Protein AF-0000000075235527 (afdb_homodimer)

Sequence (268 aa):
MSCFQVEIFDRRAHKWRPGPSMLNVRSGAGVTVHDRKIIAVGGHKGPEIHRSAEILIGDEWMELSNMAIPRRNTAAAALNGLLYAVGGDDGSSNLSTIECIQLTEKTESQWKIIDAPMSQGRSYAGIALIPKEFMSCFQVEIFDRRAHKWRPGPSMLNVRSGAGVTVHDRKIIAVGGHKGPEIHRSAEILIGDEWMELSNMAIPRRNTAAAALNGLLYAVGGDDGSSNLSTIECIQLTEKTESQWKIIDAPMSQGRSYAGIALIPKEF

pLDDT: mean 90.72, std 9.09, range [49.59, 98.19]

Foldseek 3Di:
DFAQWDWDADPVVRDIDTAAGEPDGFDQWAWEDDPNKIKTAWGADVLRTFQWIWIDDPRDIDTAAGAPAGFGQWHWDDDPQKIKTAWGDRNPDIFQWMWIWGRDPDRDIYIDIDPPGHPDGDGNDYDDDDDPVD/DFAQWDWDADPVVRDIDTAAGHPDGFDQWAWEDDPNKIKTAWGADVLRTFQWMWIDDPRDIDTAAGAPAGFGQWHWDDDPQKIKTAWGDRNPDIFQWMWIWGRDPDRDIYIDIDPPGHPDGDGNDYDDDDDPVD

Radius of gyration: 17.22 Å; Cα contacts (8 Å, |Δi|>4): 756; chains: 2; bounding box: 40×46×41 Å

Structure (mmCIF, N/CA/C/O backbone):
data_AF-0000000075235527-model_v1
#
loop_
_entity.id
_entity.type
_entity.pdbx_description
1 polymer 'Kelch repeat-containing protein'
#
loop_
_atom_site.group_PDB
_atom_site.id
_atom_site.type_symbol
_atom_site.label_atom_id
_atom_site.label_alt_id
_atom_site.label_comp_id
_atom_site.label_asym_id
_atom_site.label_entity_id
_atom_site.label_seq_id
_atom_site.pdbx_PDB_ins_code
_atom_site.Cartn_x
_atom_site.Cartn_y
_atom_site.Cartn_z
_atom_site.occupancy
_atom_site.B_iso_or_equiv
_atom_site.auth_seq_id
_atom_site.auth_comp_id
_atom_site.auth_asym_id
_atom_site.auth_atom_id
_atom_site.pdbx_PDB_model_num
ATOM 1 N N . MET A 1 1 ? -5.703 -7.621 13.727 1 53.91 1 MET A N 1
ATOM 2 C CA . MET A 1 1 ? -6.734 -8.648 13.57 1 53.91 1 MET A CA 1
ATOM 3 C C . MET A 1 1 ? -7.035 -8.898 12.102 1 53.91 1 MET A C 1
ATOM 5 O O . MET A 1 1 ? -7.199 -7.957 11.32 1 53.91 1 MET A O 1
ATOM 9 N N . SER A 1 2 ? -6.66 -10.203 11.68 1 62.03 2 SER A N 1
ATOM 10 C CA . SER A 1 2 ? -6.945 -10.656 10.32 1 62.03 2 SER A CA 1
ATOM 11 C C . SER A 1 2 ? -8.445 -10.641 10.039 1 62.03 2 SER A C 1
ATOM 13 O O . SER A 1 2 ? -9.258 -10.875 10.938 1 62.03 2 SER A O 1
ATOM 15 N N . CYS A 1 3 ? -8.883 -9.945 9.078 1 74.62 3 CYS A N 1
ATOM 16 C CA . CYS A 1 3 ? -10.289 -9.961 8.695 1 74.62 3 CYS A CA 1
ATOM 17 C C . CYS A 1 3 ? -10.438 -10.07 7.18 1 74.62 3 CYS A C 1
ATOM 19 O O . CYS A 1 3 ? -9.461 -9.922 6.441 1 74.62 3 CYS A O 1
ATOM 21 N N . PHE A 1 4 ? -11.516 -10.523 6.73 1 85.38 4 PHE A N 1
ATOM 22 C CA . PHE A 1 4 ? -11.836 -10.625 5.309 1 85.38 4 PHE A CA 1
ATOM 23 C C . PHE A 1 4 ? -12.727 -9.477 4.871 1 85.38 4 PHE A C 1
ATOM 25 O O . PHE A 1 4 ? -13.352 -9.539 3.807 1 85.38 4 PHE A O 1
ATOM 32 N N . GLN A 1 5 ? -12.727 -8.516 5.695 1 86.38 5 GLN A N 1
ATOM 33 C CA . GLN A 1 5 ? -13.656 -7.422 5.438 1 86.38 5 GLN A CA 1
ATOM 34 C C . GLN A 1 5 ? -13.016 -6.348 4.559 1 86.38 5 GLN A C 1
ATOM 36 O O . GLN A 1 5 ? -11.82 -6.066 4.684 1 86.38 5 GLN A O 1
ATOM 41 N N . VAL A 1 6 ? -13.883 -5.887 3.641 1 90.62 6 VAL A N 1
ATOM 42 C CA . VAL A 1 6 ? -13.57 -4.734 2.805 1 90.62 6 VAL A CA 1
ATOM 43 C C . VAL A 1 6 ? -14.508 -3.578 3.137 1 90.62 6 VAL A C 1
ATOM 45 O O . VAL A 1 6 ? -15.711 -3.781 3.32 1 90.62 6 VAL A O 1
ATOM 48 N N . GLU A 1 7 ? -13.953 -2.383 3.309 1 92.31 7 GLU A N 1
ATOM 49 C CA . GLU A 1 7 ? -14.766 -1.175 3.451 1 92.31 7 GLU A CA 1
ATOM 50 C C . GLU A 1 7 ? -14.445 -0.163 2.355 1 92.31 7 GLU A C 1
ATOM 52 O O . GLU A 1 7 ? -13.305 -0.076 1.896 1 92.31 7 GLU A O 1
ATOM 57 N N . ILE A 1 8 ? -15.469 0.501 1.958 1 90 8 ILE A N 1
ATOM 58 C CA . ILE A 1 8 ? -15.352 1.513 0.912 1 90 8 ILE A CA 1
ATOM 59 C C . ILE A 1 8 ? -15.68 2.889 1.487 1 90 8 ILE A C 1
ATOM 61 O O . ILE A 1 8 ? -16.734 3.078 2.096 1 90 8 ILE A O 1
ATOM 65 N N . PHE A 1 9 ? -14.789 3.838 1.293 1 92.19 9 PHE A N 1
ATOM 66 C CA . PHE A 1 9 ? -14.984 5.207 1.757 1 92.19 9 PHE A CA 1
ATOM 67 C C . PHE A 1 9 ? -15.555 6.078 0.646 1 92.19 9 PHE A C 1
ATOM 69 O O . PHE A 1 9 ? -14.969 6.184 -0.433 1 92.19 9 PHE A O 1
ATOM 76 N N . ASP A 1 10 ? -16.719 6.633 0.89 1 89 10 ASP A N 1
ATOM 77 C CA . ASP A 1 10 ? -17.312 7.625 -0.006 1 89 10 ASP A CA 1
ATOM 78 C C . ASP A 1 10 ? -16.828 9.031 0.342 1 89 10 ASP A C 1
ATOM 80 O O . ASP A 1 10 ? -17.281 9.625 1.327 1 89 10 ASP A O 1
ATOM 84 N N . ARG A 1 11 ? -15.93 9.516 -0.454 1 84.62 11 ARG A N 1
ATOM 85 C CA . ARG A 1 11 ? -15.297 10.797 -0.177 1 84.62 11 ARG A CA 1
ATOM 86 C C . ARG A 1 11 ? -16.328 11.922 -0.145 1 84.62 11 ARG A C 1
ATOM 88 O O . ARG A 1 11 ? -16.188 12.867 0.635 1 84.62 11 ARG A O 1
ATOM 95 N N . ARG A 1 12 ? -17.344 11.82 -1.008 1 85 12 ARG A N 1
ATOM 96 C CA . ARG A 1 12 ? -18.359 12.867 -1.093 1 85 12 ARG A CA 1
ATOM 97 C C . ARG A 1 12 ? -19.297 12.828 0.11 1 85 12 ARG A C 1
ATOM 99 O O . ARG A 1 12 ? -19.594 13.859 0.711 1 85 12 ARG A O 1
ATOM 106 N N . ALA A 1 13 ? -19.641 11.602 0.501 1 88.62 13 ALA A N 1
ATOM 107 C CA . ALA A 1 13 ? -20.594 11.438 1.595 1 88.62 13 ALA A CA 1
ATOM 108 C C . ALA A 1 13 ? -19.891 11.375 2.941 1 88.62 13 ALA A C 1
ATOM 110 O O . ALA A 1 13 ? -20.531 11.453 3.994 1 88.62 13 ALA A O 1
ATOM 111 N N . HIS A 1 14 ? -18.641 11.25 2.949 1 88.44 14 HIS A N 1
ATOM 112 C CA . HIS A 1 14 ? -17.844 11.078 4.156 1 88.44 14 HIS A CA 1
ATOM 113 C C . HIS A 1 14 ? -18.359 9.93 5.008 1 88.44 14 HIS A C 1
ATOM 115 O O . HIS A 1 14 ? -18.609 10.102 6.207 1 88.44 14 HIS A O 1
ATOM 121 N N . LYS A 1 15 ? -18.516 8.836 4.375 1 92.44 15 LYS A N 1
ATOM 122 C CA . LYS A 1 15 ? -19 7.637 5.047 1 92.44 15 LYS A CA 1
ATOM 123 C C . LYS A 1 15 ? -18.328 6.383 4.508 1 92.44 15 LYS A C 1
ATOM 125 O O . LYS A 1 15 ? -17.906 6.344 3.348 1 92.44 15 LYS A O 1
ATOM 130 N N . TRP A 1 16 ? -18.297 5.441 5.445 1 93.44 16 TRP A N 1
ATOM 131 C CA . TRP A 1 16 ? -17.812 4.121 5.059 1 93.44 16 TRP A CA 1
ATOM 132 C C . TRP A 1 16 ? -18.984 3.16 4.836 1 93.44 16 TRP A C 1
ATOM 134 O O . TRP A 1 16 ? -19.969 3.203 5.559 1 93.44 16 TRP A O 1
ATOM 144 N N . ARG A 1 17 ? -18.844 2.371 3.859 1 91.62 17 ARG A N 1
ATOM 145 C CA . ARG A 1 17 ? -19.781 1.278 3.654 1 91.62 17 ARG A CA 1
ATOM 146 C C . ARG A 1 17 ? -19.062 -0.046 3.457 1 91.62 17 ARG A C 1
ATOM 148 O O . ARG A 1 17 ? -17.922 -0.071 2.986 1 91.62 17 ARG A O 1
ATOM 155 N N . PRO A 1 18 ? -19.797 -1.182 3.773 1 90.81 18 PRO A N 1
ATOM 156 C CA . PRO A 1 18 ? -19.156 -2.484 3.547 1 90.81 18 PRO A CA 1
ATOM 157 C C . PRO A 1 18 ? -19 -2.809 2.062 1 90.81 18 PRO A C 1
ATOM 159 O O . PRO A 1 18 ? -19.859 -2.471 1.254 1 90.81 18 PRO A O 1
ATOM 162 N N . GLY A 1 19 ? -17.906 -3.33 1.717 1 89.94 19 GLY A N 1
ATOM 163 C CA . GLY A 1 19 ? -17.688 -3.914 0.402 1 89.94 19 GLY A CA 1
ATOM 164 C C . GLY A 1 19 ? -17.812 -5.426 0.396 1 89.94 19 GLY A C 1
ATOM 165 O O . GLY A 1 19 ? -18.125 -6.035 1.42 1 89.94 19 GLY A O 1
ATOM 166 N N . PRO A 1 20 ? -17.609 -6 -0.763 1 91.38 20 PRO A N 1
ATOM 167 C CA . PRO A 1 20 ? -17.672 -7.465 -0.825 1 91.38 20 PRO A CA 1
ATOM 168 C C . PRO A 1 20 ? -16.594 -8.141 0.018 1 91.38 20 PRO A C 1
ATOM 170 O O . PRO A 1 20 ? -15.438 -7.711 -0 1 91.38 20 PRO A O 1
ATOM 173 N N . SER A 1 21 ? -16.969 -9.219 0.753 1 92.81 21 SER A N 1
ATOM 174 C CA . SER A 1 21 ? -16.016 -9.938 1.596 1 92.81 21 SER A CA 1
ATOM 175 C C . SER A 1 21 ? -15.008 -10.703 0.754 1 92.81 21 SER A C 1
ATOM 177 O O . SER A 1 21 ? -15.367 -11.305 -0.262 1 92.81 21 SER A O 1
ATOM 179 N N . MET A 1 22 ? -13.812 -10.648 1.193 1 93.44 22 MET A N 1
ATOM 180 C CA . MET A 1 22 ? -12.758 -11.406 0.527 1 93.44 22 MET A CA 1
ATOM 181 C C . MET A 1 22 ? -12.93 -12.906 0.751 1 93.44 22 MET A C 1
ATOM 183 O O . MET A 1 22 ? -13.609 -13.32 1.691 1 93.44 22 MET A O 1
ATOM 187 N N . LEU A 1 23 ? -12.336 -13.703 -0.111 1 94.38 23 LEU A N 1
ATOM 188 C CA . LEU A 1 23 ? -12.375 -15.156 -0.004 1 94.38 23 LEU A CA 1
ATOM 189 C C . LEU A 1 23 ? -11.57 -15.641 1.198 1 94.38 23 LEU A C 1
ATOM 191 O O . LEU A 1 23 ? -11.969 -16.594 1.877 1 94.38 23 LEU A O 1
ATOM 195 N N . ASN A 1 24 ? -10.453 -15.031 1.44 1 93.31 24 ASN A N 1
ATOM 196 C CA . ASN A 1 24 ? -9.547 -15.43 2.512 1 93.31 24 ASN A CA 1
ATOM 197 C C . ASN A 1 24 ? -9.344 -14.312 3.527 1 93.31 24 ASN A C 1
ATOM 199 O O . ASN A 1 24 ? -9.297 -13.141 3.162 1 93.31 24 ASN A O 1
ATOM 203 N N . VAL A 1 25 ? -9.242 -14.672 4.809 1 90.88 25 VAL A N 1
ATOM 204 C CA . VAL A 1 25 ? -8.844 -13.75 5.859 1 90.88 25 VAL A CA 1
ATOM 205 C C . VAL A 1 25 ? -7.398 -13.297 5.629 1 90.88 25 VAL A C 1
ATOM 207 O O . VAL A 1 25 ? -6.516 -14.117 5.391 1 90.88 25 VAL A O 1
ATOM 210 N N . ARG A 1 26 ? -7.234 -11.977 5.672 1 92.31 26 ARG A N 1
ATOM 211 C CA . ARG A 1 26 ? -5.898 -11.477 5.363 1 92.31 26 ARG A CA 1
ATOM 212 C C . ARG A 1 26 ? -5.527 -10.305 6.273 1 92.31 26 ARG A C 1
ATOM 214 O O . ARG A 1 26 ? -6.289 -9.352 6.406 1 92.31 26 ARG A O 1
ATOM 221 N N . SER A 1 27 ? -4.359 -10.461 6.898 1 92.06 27 SER A N 1
ATOM 222 C CA . SER A 1 27 ? -3.619 -9.336 7.461 1 92.06 27 SER A CA 1
ATOM 223 C C . SER A 1 27 ? -2.273 -9.156 6.766 1 92.06 27 SER A C 1
ATOM 225 O O . SER A 1 27 ? -1.604 -10.141 6.434 1 92.06 27 SER A O 1
ATOM 227 N N . GLY A 1 28 ? -1.927 -7.879 6.523 1 94.38 28 GLY A N 1
ATOM 228 C CA . GLY A 1 28 ? -0.645 -7.633 5.883 1 94.38 28 GLY A CA 1
ATOM 229 C C . GLY A 1 28 ? -0.632 -8.008 4.414 1 94.38 28 GLY A C 1
ATOM 230 O O . GLY A 1 28 ? 0.397 -8.438 3.887 1 94.38 28 GLY A O 1
ATOM 231 N N . ALA A 1 29 ? -1.807 -7.996 3.729 1 95.62 29 ALA A N 1
ATOM 232 C CA . ALA A 1 29 ? -1.888 -8.258 2.293 1 95.62 29 ALA A CA 1
ATOM 233 C C . ALA A 1 29 ? -1.407 -7.051 1.489 1 95.62 29 ALA A C 1
ATOM 235 O O . ALA A 1 29 ? -1.578 -5.906 1.913 1 95.62 29 ALA A O 1
ATOM 236 N N . GLY A 1 30 ? -0.739 -7.301 0.367 1 95.88 30 GLY A N 1
ATOM 237 C CA . GLY A 1 30 ? -0.58 -6.262 -0.636 1 95.88 30 GLY A CA 1
ATOM 238 C C . GLY A 1 30 ? -1.834 -6.027 -1.457 1 95.88 30 GLY A C 1
ATOM 239 O O . GLY A 1 30 ? -2.51 -6.98 -1.854 1 95.88 30 GLY A O 1
ATOM 240 N N . VAL A 1 31 ? -2.162 -4.77 -1.646 1 94.44 31 VAL A N 1
ATOM 241 C CA . VAL A 1 31 ? -3.355 -4.453 -2.424 1 94.44 31 VAL A CA 1
ATOM 242 C C . VAL A 1 31 ? -3.004 -3.467 -3.535 1 94.44 31 VAL A C 1
ATOM 244 O O . VAL A 1 31 ? -2.213 -2.545 -3.328 1 94.44 31 VAL A O 1
ATOM 247 N N . THR A 1 32 ? -3.637 -3.678 -4.711 1 93.31 32 THR A N 1
ATOM 248 C CA . THR A 1 32 ? -3.439 -2.775 -5.84 1 93.31 32 THR A CA 1
ATOM 249 C C . THR A 1 32 ? -4.652 -2.793 -6.766 1 93.31 32 THR A C 1
ATOM 251 O O . THR A 1 32 ? -5.613 -3.529 -6.523 1 93.31 32 THR A O 1
ATOM 254 N N . VAL A 1 33 ? -4.66 -1.896 -7.727 1 90.81 33 VAL A N 1
ATOM 255 C CA . VAL A 1 33 ? -5.746 -1.806 -8.703 1 90.81 33 VAL A CA 1
ATOM 256 C C . VAL A 1 33 ? -5.191 -2.006 -10.109 1 90.81 33 VAL A C 1
ATOM 258 O O . VAL A 1 33 ? -4.133 -1.471 -10.453 1 90.81 33 VAL A O 1
ATOM 261 N N . HIS A 1 34 ? -5.848 -2.828 -10.82 1 90.44 34 HIS A N 1
ATOM 262 C CA . HIS A 1 34 ? -5.555 -2.998 -12.234 1 90.44 34 HIS A CA 1
ATOM 263 C C . HIS A 1 34 ? -6.836 -3 -13.07 1 90.44 34 HIS A C 1
ATOM 265 O O . HIS A 1 34 ? -7.746 -3.787 -12.805 1 90.44 34 HIS A O 1
ATOM 271 N N . ASP A 1 35 ? -6.906 -2.086 -14.125 1 88.38 35 ASP A N 1
ATOM 272 C CA . ASP A 1 35 ? -8.078 -2 -15 1 88.38 35 ASP A CA 1
ATOM 273 C C . ASP A 1 35 ? -9.367 -1.979 -14.18 1 88.38 35 ASP A C 1
ATOM 275 O O . ASP A 1 35 ? -10.281 -2.762 -14.445 1 88.38 35 ASP A O 1
ATOM 279 N N . ARG A 1 36 ? -9.445 -1.232 -13.188 1 85.69 36 ARG A N 1
ATOM 280 C CA . ARG A 1 36 ? -10.609 -0.943 -12.359 1 85.69 36 ARG A CA 1
ATOM 281 C C . ARG A 1 36 ? -10.977 -2.143 -11.492 1 85.69 36 ARG A C 1
ATOM 283 O O . ARG A 1 36 ? -12.102 -2.24 -11 1 85.69 36 ARG A O 1
ATOM 290 N N . LYS A 1 37 ? -10.047 -3.051 -11.383 1 90.12 37 LYS A N 1
ATOM 291 C CA . LYS A 1 37 ? -10.266 -4.199 -10.508 1 90.12 37 LYS A CA 1
ATOM 292 C C . LYS A 1 37 ? -9.312 -4.168 -9.312 1 90.12 37 LYS A C 1
ATOM 294 O O . LYS A 1 37 ? -8.141 -3.82 -9.461 1 90.12 37 LYS A O 1
ATOM 299 N N . ILE A 1 38 ? -9.852 -4.523 -8.156 1 92.19 38 ILE A N 1
ATOM 300 C CA . ILE A 1 38 ? -9.047 -4.551 -6.941 1 92.19 38 ILE A CA 1
ATOM 301 C C . ILE A 1 38 ? -8.414 -5.934 -6.77 1 92.19 38 ILE A C 1
ATOM 303 O O . ILE A 1 38 ? -9.078 -6.953 -6.98 1 92.19 38 ILE A O 1
ATOM 307 N N . ILE A 1 39 ? -7.184 -5.965 -6.406 1 95.19 39 ILE A N 1
ATOM 308 C CA . ILE A 1 39 ? -6.457 -7.219 -6.238 1 95.19 39 ILE A CA 1
ATOM 309 C C . ILE A 1 39 ? -5.785 -7.242 -4.867 1 95.19 39 ILE A C 1
ATOM 311 O O . ILE A 1 39 ? -5.199 -6.246 -4.438 1 95.19 39 ILE A O 1
ATOM 315 N N . ALA A 1 40 ? -5.898 -8.289 -4.145 1 96.25 40 ALA A N 1
ATOM 316 C CA . ALA A 1 40 ? -5.227 -8.523 -2.867 1 96.25 40 ALA A CA 1
ATOM 317 C C . ALA A 1 40 ? -4.281 -9.719 -2.957 1 96.25 40 ALA A C 1
ATOM 319 O O . ALA A 1 40 ? -4.637 -10.766 -3.506 1 96.25 40 ALA A O 1
ATOM 320 N N . VAL A 1 41 ? -3.09 -9.562 -2.443 1 97.31 41 VAL A N 1
ATOM 321 C CA . VAL A 1 41 ? -2.064 -10.586 -2.58 1 97.31 41 VAL A CA 1
ATOM 322 C C . VAL A 1 41 ? -1.471 -10.914 -1.211 1 97.31 41 VAL A C 1
ATOM 324 O O . VAL A 1 41 ? -1.11 -10.008 -0.455 1 97.31 41 VAL A O 1
ATOM 327 N N . GLY A 1 42 ? -1.362 -12.258 -0.955 1 97.69 42 GLY A N 1
ATOM 328 C CA . GLY A 1 42 ? -0.684 -12.711 0.25 1 97.69 42 GLY A CA 1
ATOM 329 C C . GLY A 1 42 ? -1.419 -12.336 1.523 1 97.69 42 GLY A C 1
ATOM 330 O O . GLY A 1 42 ? -2.65 -12.367 1.566 1 97.69 42 GLY A O 1
ATOM 331 N N . GLY A 1 43 ? -0.643 -12.094 2.561 1 96.88 43 GLY A N 1
ATOM 332 C CA . GLY A 1 43 ? -1.169 -11.867 3.896 1 96.88 43 GLY A CA 1
ATOM 333 C C . GLY A 1 43 ? -1.124 -13.109 4.773 1 96.88 43 GLY A C 1
ATOM 334 O O . GLY A 1 43 ? -0.438 -14.078 4.449 1 96.88 43 GLY A O 1
ATOM 335 N N . HIS A 1 44 ? -1.739 -12.906 5.906 1 96.12 44 HIS A N 1
ATOM 336 C CA . HIS A 1 44 ? -1.698 -14.039 6.82 1 96.12 44 HIS A CA 1
ATOM 337 C C . HIS A 1 44 ? -2.98 -14.133 7.645 1 96.12 44 HIS A C 1
ATOM 339 O O . HIS A 1 44 ? -3.709 -13.148 7.777 1 96.12 44 HIS A O 1
ATOM 345 N N . LYS A 1 45 ? -3.307 -15.266 7.996 1 94.56 45 LYS A N 1
ATOM 346 C CA . LYS A 1 45 ? -4.301 -15.594 9.016 1 94.56 45 LYS A CA 1
ATOM 347 C C . LYS A 1 45 ? -3.65 -16.25 10.234 1 94.56 45 LYS A C 1
ATOM 349 O O . LYS A 1 45 ? -3.275 -17.422 10.188 1 94.56 45 LYS A O 1
ATOM 354 N N . GLY A 1 46 ? -3.631 -15.477 11.352 1 91.06 46 GLY A N 1
ATOM 355 C CA . GLY A 1 46 ? -2.787 -15.969 12.422 1 91.06 46 GLY A CA 1
ATOM 356 C C . GLY A 1 46 ? -1.362 -16.25 11.984 1 91.06 46 GLY A C 1
ATOM 357 O O . GLY A 1 46 ? -0.717 -15.398 11.375 1 91.06 46 GLY A O 1
ATOM 358 N N . PRO A 1 47 ? -0.85 -17.391 12.328 1 91.75 47 PRO A N 1
ATOM 359 C CA . PRO A 1 47 ? 0.526 -17.734 11.945 1 91.75 47 PRO A CA 1
ATOM 360 C C . PRO A 1 47 ? 0.651 -18.156 10.484 1 91.75 47 PRO A C 1
ATOM 362 O O . PRO A 1 47 ? 1.762 -18.234 9.953 1 91.75 47 PRO A O 1
ATOM 365 N N . GLU A 1 48 ? -0.471 -18.516 9.914 1 95 48 GLU A N 1
ATOM 366 C CA . GLU A 1 48 ? -0.424 -19.016 8.547 1 95 48 GLU A CA 1
ATOM 367 C C . GLU A 1 48 ? -0.249 -17.891 7.539 1 95 48 GLU A C 1
ATOM 369 O O . GLU A 1 48 ? -1.066 -16.969 7.484 1 95 48 GLU A O 1
ATOM 374 N N . ILE A 1 49 ? 0.798 -17.953 6.766 1 97.31 49 ILE A N 1
ATOM 375 C CA . ILE A 1 49 ? 1.075 -16.969 5.727 1 97.31 49 ILE A CA 1
ATOM 376 C C . ILE A 1 49 ? 0.557 -17.484 4.383 1 97.31 49 ILE A C 1
ATOM 378 O O . ILE A 1 49 ? 0.82 -18.625 3.998 1 97.31 49 ILE A O 1
ATOM 382 N N . HIS A 1 50 ? -0.139 -16.625 3.674 1 97.06 50 HIS A N 1
ATOM 383 C CA . HIS A 1 50 ? -0.858 -17.016 2.467 1 97.06 50 HIS A CA 1
ATOM 384 C C . HIS A 1 50 ? 0.046 -16.953 1.24 1 97.06 50 HIS A C 1
ATOM 386 O O . HIS A 1 50 ? 0.901 -16.078 1.141 1 97.06 50 HIS A O 1
ATOM 392 N N . ARG A 1 51 ? -0.211 -17.859 0.307 1 97.75 51 ARG A N 1
ATOM 393 C CA . ARG A 1 51 ? 0.284 -17.75 -1.061 1 97.75 51 ARG A CA 1
ATOM 394 C C . ARG A 1 51 ? -0.793 -17.188 -1.99 1 97.75 51 ARG A C 1
ATOM 396 O O . ARG A 1 51 ? -0.524 -16.906 -3.158 1 97.75 51 ARG A O 1
ATOM 403 N N . SER A 1 52 ? -1.894 -17.047 -1.451 1 96.44 52 SER A N 1
ATOM 404 C CA . SER A 1 52 ? -3.062 -16.797 -2.287 1 96.44 52 SER A CA 1
ATOM 405 C C . SER A 1 52 ? -3.09 -15.352 -2.777 1 96.44 52 SER A C 1
ATOM 407 O O . SER A 1 52 ? -2.506 -14.469 -2.148 1 96.44 52 SER A O 1
ATOM 409 N N . ALA A 1 53 ? -3.729 -15.156 -3.883 1 96.56 53 ALA A N 1
ATOM 410 C CA . ALA A 1 53 ? -4.129 -13.875 -4.445 1 96.56 53 ALA A CA 1
ATOM 411 C C . ALA A 1 53 ? -5.574 -13.914 -4.938 1 96.56 53 ALA A C 1
ATOM 413 O O . ALA A 1 53 ? -6.066 -14.977 -5.34 1 96.56 53 ALA A O 1
ATOM 414 N N . GLU A 1 54 ? -6.207 -12.82 -4.867 1 95.5 54 GLU A N 1
ATOM 415 C CA . GLU A 1 54 ? -7.586 -12.766 -5.34 1 95.5 54 GLU A CA 1
ATOM 416 C C . GLU A 1 54 ? -7.906 -11.414 -5.969 1 95.5 54 GLU A C 1
ATOM 418 O O . GLU A 1 54 ? -7.273 -10.406 -5.641 1 95.5 54 GLU A O 1
ATOM 423 N N . ILE A 1 55 ? -8.844 -11.477 -6.875 1 94.31 55 ILE A N 1
ATOM 424 C CA . ILE A 1 55 ? -9.211 -10.312 -7.672 1 94.31 55 ILE A CA 1
ATOM 425 C C . ILE A 1 55 ? -10.719 -10.094 -7.602 1 94.31 55 ILE A C 1
ATOM 427 O O . ILE A 1 55 ? -11.492 -11.047 -7.648 1 94.31 55 ILE A O 1
ATOM 431 N N . LEU A 1 56 ? -11.07 -8.805 -7.449 1 92.19 56 LEU A N 1
ATOM 432 C CA . LEU A 1 56 ? -12.484 -8.453 -7.398 1 92.19 56 LEU A CA 1
ATOM 433 C C . LEU A 1 56 ? -13.016 -8.148 -8.797 1 92.19 56 LEU A C 1
ATOM 435 O O . LEU A 1 56 ? -12.641 -7.148 -9.406 1 92.19 56 LEU A O 1
ATOM 439 N N . ILE A 1 57 ? -13.773 -8.938 -9.289 1 87.94 57 ILE A N 1
ATOM 440 C CA . ILE A 1 57 ? -14.469 -8.766 -10.562 1 87.94 57 ILE A CA 1
ATOM 441 C C . ILE A 1 57 ? -15.953 -8.523 -10.312 1 87.94 57 ILE A C 1
ATOM 443 O O . ILE A 1 57 ? -16.688 -9.445 -9.93 1 87.94 57 ILE A O 1
ATOM 447 N N . GLY A 1 58 ? -16.391 -7.27 -10.609 1 84.06 58 GLY A N 1
ATOM 448 C CA . GLY A 1 58 ? -17.734 -6.918 -10.172 1 84.06 58 GLY A CA 1
ATOM 449 C C . GLY A 1 58 ? -17.906 -6.934 -8.664 1 84.06 58 GLY A C 1
ATOM 450 O O . GLY A 1 58 ? -17.172 -6.246 -7.949 1 84.06 58 GLY A O 1
ATOM 451 N N . ASP A 1 59 ? -18.75 -7.758 -8.125 1 87.12 59 ASP A N 1
ATOM 452 C CA . ASP A 1 59 ? -19 -7.785 -6.684 1 87.12 59 ASP A CA 1
ATOM 453 C C . ASP A 1 59 ? -18.516 -9.102 -6.074 1 87.12 59 ASP A C 1
ATOM 455 O O . ASP A 1 59 ? -18.984 -9.5 -5.004 1 87.12 59 ASP A O 1
ATOM 459 N N . GLU A 1 60 ? -17.656 -9.703 -6.805 1 91.62 60 GLU A N 1
ATOM 460 C CA . GLU A 1 60 ? -17.203 -10.992 -6.301 1 91.62 60 GLU A CA 1
ATOM 461 C C . GLU A 1 60 ? -15.68 -11.117 -6.391 1 91.62 60 GLU A C 1
ATOM 463 O O . GLU A 1 60 ? -15.078 -10.711 -7.391 1 91.62 60 GLU A O 1
ATOM 468 N N . TRP A 1 61 ? -15.219 -11.703 -5.348 1 94.25 61 TRP A N 1
ATOM 469 C CA . TRP A 1 61 ? -13.797 -12.031 -5.352 1 94.25 61 TRP A CA 1
ATOM 470 C C . TRP A 1 61 ? -13.539 -13.375 -6.027 1 94.25 61 TRP A C 1
ATOM 472 O O . TRP A 1 61 ? -14.289 -14.328 -5.812 1 94.25 61 TRP A O 1
ATOM 482 N N . MET A 1 62 ? -12.492 -13.375 -6.832 1 93.81 62 MET A N 1
ATOM 483 C CA . MET A 1 62 ? -12.055 -14.609 -7.48 1 93.81 62 MET A CA 1
ATOM 484 C C . MET A 1 62 ? -10.594 -14.906 -7.148 1 93.81 62 MET A C 1
ATOM 486 O O . MET A 1 62 ? -9.773 -13.992 -7.074 1 93.81 62 MET A O 1
ATOM 490 N N . GLU A 1 63 ? -10.312 -16.219 -7.137 1 94 63 GLU A N 1
ATOM 491 C CA . GLU A 1 63 ? -8.945 -16.625 -6.82 1 94 63 GLU A CA 1
ATOM 492 C C . GLU A 1 63 ? -8.031 -16.5 -8.039 1 94 63 GLU A C 1
ATOM 494 O O . GLU A 1 63 ? -8.445 -16.828 -9.156 1 94 63 GLU A O 1
ATOM 499 N N . LEU A 1 64 ? -6.883 -16.031 -7.805 1 94.38 64 LEU A N 1
ATOM 500 C CA . LEU A 1 64 ? -5.785 -16.156 -8.758 1 94.38 64 LEU A CA 1
ATOM 501 C C . LEU A 1 64 ? -4.871 -17.312 -8.375 1 94.38 64 LEU A C 1
ATOM 503 O O . LEU A 1 64 ? -5.004 -17.891 -7.293 1 94.38 64 LEU A O 1
ATOM 507 N N . SER A 1 65 ? -4.023 -17.672 -9.367 1 95.12 65 SER A N 1
ATOM 508 C CA . SER A 1 65 ? -3.041 -18.703 -9.047 1 95.12 65 SER A CA 1
ATOM 509 C C . SER A 1 65 ? -2.236 -18.328 -7.801 1 95.12 65 SER A C 1
ATOM 511 O O . SER A 1 65 ? -2.021 -17.156 -7.523 1 95.12 65 SER A O 1
ATOM 513 N N . ASN A 1 66 ? -1.771 -19.312 -7.102 1 96.5 66 ASN A N 1
ATOM 514 C CA . ASN A 1 66 ? -0.961 -19.078 -5.914 1 96.5 66 ASN A CA 1
ATOM 515 C C . ASN A 1 66 ? 0.436 -18.578 -6.277 1 96.5 66 ASN A C 1
ATOM 517 O O . ASN A 1 66 ? 1.034 -19.047 -7.246 1 96.5 66 ASN A O 1
ATOM 521 N N . MET A 1 67 ? 0.875 -17.656 -5.473 1 97.75 67 MET A N 1
ATOM 522 C CA . MET A 1 67 ? 2.27 -17.234 -5.59 1 97.75 67 MET A CA 1
ATOM 523 C C . MET A 1 67 ? 3.211 -18.406 -5.328 1 97.75 67 MET A C 1
ATOM 525 O O . MET A 1 67 ? 2.818 -19.391 -4.707 1 97.75 67 MET A O 1
ATOM 529 N N . ALA A 1 68 ? 4.461 -18.297 -5.812 1 97.31 68 ALA A N 1
ATOM 530 C CA . ALA A 1 68 ? 5.484 -19.312 -5.578 1 97.31 68 ALA A CA 1
ATOM 531 C C . ALA A 1 68 ? 5.891 -19.359 -4.109 1 97.31 68 ALA A C 1
ATOM 533 O O . ALA A 1 68 ? 6.188 -20.422 -3.568 1 97.31 68 ALA A O 1
ATOM 534 N N . ILE A 1 69 ? 5.965 -18.219 -3.43 1 97.31 69 ILE A N 1
ATOM 535 C CA . ILE A 1 69 ? 6.406 -18.078 -2.047 1 97.31 69 ILE A CA 1
ATOM 536 C C . ILE A 1 69 ? 5.305 -17.406 -1.224 1 97.31 69 ILE A C 1
ATOM 538 O O . ILE A 1 69 ? 4.688 -16.438 -1.67 1 97.31 69 ILE A O 1
ATOM 542 N N . PRO A 1 70 ? 4.988 -18 -0.068 1 98.19 70 PRO A N 1
ATOM 543 C CA . PRO A 1 70 ? 4.059 -17.281 0.8 1 98.19 70 PRO A CA 1
ATOM 544 C C . PRO A 1 70 ? 4.613 -15.93 1.259 1 98.19 70 PRO A C 1
ATOM 546 O O . PRO A 1 70 ? 5.812 -15.812 1.523 1 98.19 70 PRO A O 1
ATOM 549 N N . ARG A 1 71 ? 3.758 -14.914 1.312 1 97.88 71 ARG A N 1
ATOM 550 C CA . ARG A 1 71 ? 4.191 -13.57 1.662 1 97.88 71 ARG A CA 1
ATOM 551 C C . ARG A 1 71 ? 3.152 -12.867 2.531 1 97.88 71 ARG A C 1
ATOM 553 O O . ARG A 1 71 ? 1.963 -12.867 2.207 1 97.88 71 ARG A O 1
ATOM 560 N N . ARG A 1 72 ? 3.611 -12.305 3.574 1 97.19 72 ARG A N 1
ATOM 561 C CA . ARG A 1 72 ? 2.855 -11.258 4.246 1 97.19 72 ARG A CA 1
ATOM 562 C C . ARG A 1 72 ? 3.627 -9.938 4.25 1 97.19 72 ARG A C 1
ATOM 564 O O . ARG A 1 72 ? 4.84 -9.922 4.031 1 97.19 72 ARG A O 1
ATOM 571 N N . ASN A 1 73 ? 2.859 -8.742 4.469 1 95.38 73 ASN A N 1
ATOM 572 C CA . ASN A 1 73 ? 3.459 -7.41 4.48 1 95.38 73 ASN A CA 1
ATOM 573 C C . ASN A 1 73 ? 4.23 -7.133 3.191 1 95.38 73 ASN A C 1
ATOM 575 O O . ASN A 1 73 ? 5.301 -6.527 3.225 1 95.38 73 ASN A O 1
ATOM 579 N N . THR A 1 74 ? 3.693 -7.699 2.086 1 96.75 74 THR A N 1
ATOM 580 C CA . THR A 1 74 ? 4.266 -7.523 0.756 1 96.75 74 THR A CA 1
ATOM 581 C C . THR A 1 74 ? 3.707 -6.273 0.088 1 96.75 74 THR A C 1
ATOM 583 O O . THR A 1 74 ? 2.596 -5.84 0.4 1 96.75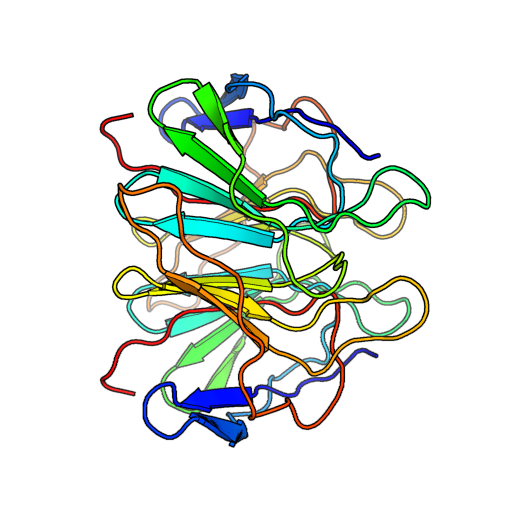 74 THR A O 1
ATOM 586 N N . ALA A 1 75 ? 4.477 -5.66 -0.747 1 95.75 75 ALA A N 1
ATOM 587 C CA . ALA A 1 75 ? 3.961 -4.609 -1.62 1 95.75 75 ALA A CA 1
ATOM 588 C C . ALA A 1 75 ? 3.414 -5.195 -2.92 1 95.75 75 ALA A C 1
ATOM 590 O O . ALA A 1 75 ? 3.992 -6.129 -3.48 1 95.75 75 ALA A O 1
ATOM 591 N N . ALA A 1 76 ? 2.277 -4.688 -3.404 1 96.44 76 ALA A N 1
ATOM 592 C CA . ALA A 1 76 ? 1.669 -5.129 -4.656 1 96.44 76 ALA A CA 1
ATOM 593 C C . ALA A 1 76 ? 1.529 -3.967 -5.637 1 96.44 76 ALA A C 1
ATOM 595 O O . ALA A 1 76 ? 1.176 -2.854 -5.242 1 96.44 76 ALA A O 1
ATOM 596 N N . ALA A 1 77 ? 1.822 -4.203 -6.859 1 94.62 77 ALA A N 1
ATOM 597 C CA . ALA A 1 77 ? 1.65 -3.232 -7.938 1 94.62 77 ALA A CA 1
ATOM 598 C C . ALA A 1 77 ? 1.253 -3.922 -9.234 1 94.62 77 ALA A C 1
ATOM 600 O O . ALA A 1 77 ? 1.639 -5.066 -9.484 1 94.62 77 ALA A O 1
ATOM 601 N N . ALA A 1 78 ? 0.459 -3.264 -10.008 1 93.5 78 ALA A N 1
ATOM 602 C CA . ALA A 1 78 ? 0.077 -3.768 -11.32 1 93.5 78 ALA A CA 1
ATOM 603 C C . ALA A 1 78 ? 0.412 -2.754 -12.414 1 93.5 78 ALA A C 1
ATOM 605 O O . ALA A 1 78 ? 0.159 -1.558 -12.258 1 93.5 78 ALA A O 1
ATOM 606 N N . LEU A 1 79 ? 1.006 -3.229 -13.422 1 90.44 79 LEU A N 1
ATOM 607 C CA . LEU A 1 79 ? 1.407 -2.383 -14.539 1 90.44 79 LEU A CA 1
ATOM 608 C C . LEU A 1 79 ? 1.376 -3.164 -15.852 1 90.44 79 LEU A C 1
ATOM 610 O O . LEU A 1 79 ? 1.981 -4.234 -15.953 1 90.44 79 LEU A O 1
ATOM 614 N N . ASN A 1 80 ? 0.666 -2.619 -16.875 1 89.19 80 ASN A N 1
ATOM 615 C CA . ASN A 1 80 ? 0.615 -3.193 -18.219 1 89.19 80 ASN A CA 1
ATOM 616 C C . ASN A 1 80 ? 0.201 -4.66 -18.188 1 89.19 80 ASN A C 1
ATOM 618 O O . ASN A 1 80 ? 0.84 -5.504 -18.812 1 89.19 80 ASN A O 1
ATOM 622 N N . GLY A 1 81 ? -0.767 -4.957 -17.359 1 90.62 81 GLY A N 1
ATOM 623 C CA . GLY A 1 81 ? -1.343 -6.293 -17.312 1 90.62 81 GLY A CA 1
ATOM 624 C C . GLY A 1 81 ? -0.561 -7.25 -16.438 1 90.62 81 GLY A C 1
ATOM 625 O O . GLY A 1 81 ? -0.922 -8.422 -16.312 1 90.62 81 GLY A O 1
ATOM 626 N N . LEU A 1 82 ? 0.513 -6.773 -15.891 1 93.69 82 LEU A N 1
ATOM 627 C CA . LEU A 1 82 ? 1.304 -7.594 -14.977 1 93.69 82 LEU A CA 1
ATOM 628 C C . LEU A 1 82 ? 1.062 -7.188 -13.531 1 93.69 82 LEU A C 1
ATOM 630 O O . LEU A 1 82 ? 0.982 -5.996 -13.219 1 93.69 82 LEU A O 1
ATOM 634 N N . LEU A 1 83 ? 0.904 -8.195 -12.656 1 96 83 LEU A N 1
ATOM 635 C CA . LEU A 1 83 ? 0.784 -8.023 -11.211 1 96 83 LEU A CA 1
ATOM 636 C C . LEU A 1 83 ? 2.064 -8.453 -10.5 1 96 83 LEU A C 1
ATOM 638 O O . LEU A 1 83 ? 2.572 -9.547 -10.742 1 96 83 LEU A O 1
ATOM 642 N N . TYR A 1 84 ? 2.596 -7.57 -9.688 1 96.5 84 TYR A N 1
ATOM 643 C CA . TYR A 1 84 ? 3.844 -7.828 -8.977 1 96.5 84 TYR A CA 1
ATOM 644 C C . TYR A 1 84 ? 3.605 -7.926 -7.477 1 96.5 84 TYR A C 1
ATOM 646 O O . TYR A 1 84 ? 2.836 -7.145 -6.91 1 96.5 84 TYR A O 1
ATOM 654 N N . ALA A 1 85 ? 4.156 -8.875 -6.812 1 97.94 85 ALA A N 1
ATOM 655 C CA . ALA A 1 85 ? 4.348 -8.945 -5.367 1 97.94 85 ALA A CA 1
ATOM 656 C C . ALA A 1 85 ? 5.816 -8.742 -5 1 97.94 85 ALA A C 1
ATOM 658 O O . ALA A 1 85 ? 6.688 -9.484 -5.465 1 97.94 85 ALA A O 1
ATOM 659 N N . VAL A 1 86 ? 6.09 -7.762 -4.211 1 97.06 86 VAL A N 1
ATOM 660 C CA . VAL A 1 86 ? 7.461 -7.328 -3.975 1 97.06 86 VAL A CA 1
ATOM 661 C C .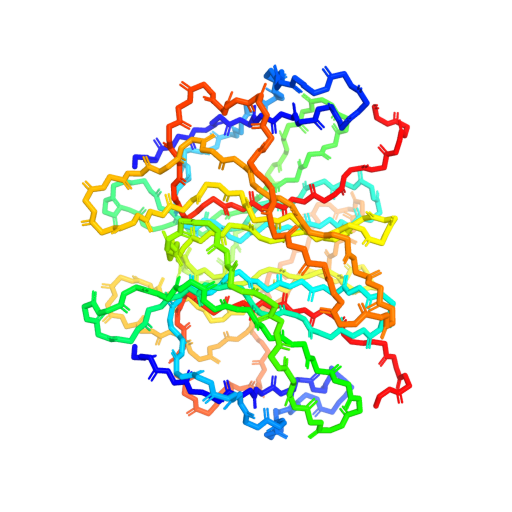 VAL A 1 86 ? 7.793 -7.449 -2.488 1 97.06 86 VAL A C 1
ATOM 663 O O . VAL A 1 86 ? 7.148 -6.809 -1.651 1 97.06 86 VAL A O 1
ATOM 666 N N . GLY A 1 87 ? 8.844 -8.266 -2.189 1 97.38 87 GLY A N 1
ATOM 667 C CA . GLY A 1 87 ? 9.32 -8.414 -0.822 1 97.38 87 GLY A CA 1
ATOM 668 C C . GLY A 1 87 ? 8.312 -9.086 0.091 1 97.38 87 GLY A C 1
ATOM 669 O O . GLY A 1 87 ? 7.75 -10.125 -0.256 1 97.38 87 GLY A O 1
ATOM 670 N N . GLY A 1 88 ? 8.125 -8.484 1.281 1 97.12 88 GLY A N 1
ATOM 671 C CA . GLY A 1 88 ? 7.367 -9.148 2.332 1 97.12 88 GLY A CA 1
ATOM 672 C C . GLY A 1 88 ? 8.203 -10.133 3.131 1 97.12 88 GLY A C 1
ATOM 673 O O . GLY A 1 88 ? 9.43 -10.062 3.135 1 97.12 88 GLY A O 1
ATOM 674 N N . ASP A 1 89 ? 7.453 -10.859 3.889 1 97.62 89 ASP A N 1
ATOM 675 C CA . ASP A 1 89 ? 8.172 -11.883 4.641 1 97.62 89 ASP A CA 1
ATOM 676 C C . ASP A 1 89 ? 7.406 -13.203 4.629 1 97.62 89 ASP A C 1
ATOM 678 O O . ASP A 1 89 ? 6.188 -13.227 4.426 1 97.62 89 ASP A O 1
ATOM 682 N N . ASP A 1 90 ? 8.109 -14.273 4.832 1 97.25 90 ASP A N 1
ATOM 683 C CA . ASP A 1 90 ? 7.508 -15.602 4.766 1 97.25 90 ASP A CA 1
ATOM 684 C C . ASP A 1 90 ? 7.344 -16.203 6.16 1 97.25 90 ASP A C 1
ATOM 686 O O . ASP A 1 90 ? 7.082 -17.406 6.301 1 97.25 90 ASP A O 1
ATOM 690 N N . GLY A 1 91 ? 7.531 -15.406 7.215 1 94.12 91 GLY A N 1
ATOM 691 C CA . GLY A 1 91 ? 7.434 -15.867 8.586 1 94.12 91 GLY A CA 1
ATOM 692 C C . GLY A 1 91 ? 8.781 -16.109 9.234 1 94.12 91 GLY A C 1
ATOM 693 O O . GLY A 1 91 ? 8.906 -16.047 10.461 1 94.12 91 GLY A O 1
ATOM 694 N N . SER A 1 92 ? 9.727 -16.438 8.422 1 94.38 92 SER A N 1
ATOM 695 C CA . SER A 1 92 ? 11.062 -16.719 8.922 1 94.38 92 SER A CA 1
ATOM 696 C C . SER A 1 92 ? 12.039 -15.602 8.547 1 94.38 92 SER A C 1
ATOM 698 O O . SER A 1 92 ? 12.945 -15.281 9.32 1 94.38 92 SER A O 1
ATOM 700 N N . SER A 1 93 ? 11.867 -15.039 7.414 1 95.25 93 SER A N 1
ATOM 701 C CA . SER A 1 93 ? 12.789 -14.016 6.934 1 95.25 93 SER A CA 1
ATOM 702 C C . SER A 1 93 ? 12.078 -13.023 6.02 1 95.25 93 SER A C 1
ATOM 704 O O . SER A 1 93 ? 11.062 -13.352 5.402 1 95.25 93 SER A O 1
ATOM 706 N N . ASN A 1 94 ? 12.68 -11.82 6.027 1 96.62 94 ASN A N 1
ATOM 707 C CA . ASN A 1 94 ? 12.289 -10.867 4.992 1 96.62 94 ASN A CA 1
ATOM 708 C C . ASN A 1 94 ? 12.719 -11.344 3.605 1 96.62 94 ASN A C 1
ATOM 710 O O . ASN A 1 94 ? 13.805 -11.906 3.449 1 96.62 94 ASN A O 1
ATOM 714 N N . LEU A 1 95 ? 11.914 -11.039 2.668 1 97.19 95 LEU A N 1
ATOM 715 C CA . LEU A 1 95 ? 12.156 -11.523 1.312 1 97.19 95 LEU A CA 1
ATOM 716 C C . LEU A 1 95 ? 12.734 -10.414 0.44 1 97.19 95 LEU A C 1
ATOM 718 O O . LEU A 1 95 ? 12.312 -9.258 0.539 1 97.19 95 LEU A O 1
ATOM 722 N N . SER A 1 96 ? 13.68 -10.727 -0.376 1 96.69 96 SER A N 1
ATOM 723 C CA . SER A 1 96 ? 14.219 -9.797 -1.365 1 96.69 96 SER A CA 1
ATOM 724 C C . SER A 1 96 ? 13.664 -10.094 -2.756 1 96.69 96 SER A C 1
ATOM 726 O O . SER A 1 96 ? 13.992 -9.398 -3.719 1 96.69 96 SER A O 1
ATOM 728 N N . THR A 1 97 ? 12.82 -11.039 -2.846 1 96.69 97 THR A N 1
ATOM 729 C CA . THR A 1 97 ? 12.375 -11.523 -4.148 1 96.69 97 THR A CA 1
ATOM 730 C C . THR A 1 97 ? 11.172 -10.719 -4.641 1 96.69 97 THR A C 1
ATOM 732 O O . THR A 1 97 ? 10.445 -10.125 -3.844 1 96.69 97 THR A O 1
ATOM 735 N N . ILE A 1 98 ? 11.023 -10.719 -5.93 1 97 98 ILE A N 1
ATOM 736 C CA . ILE A 1 98 ? 9.867 -10.18 -6.645 1 97 98 ILE A CA 1
ATOM 737 C C . ILE A 1 98 ? 9.273 -11.25 -7.555 1 97 98 ILE A C 1
ATOM 739 O O . ILE A 1 98 ? 10.008 -11.984 -8.219 1 97 98 ILE A O 1
ATOM 743 N N . GLU A 1 99 ? 8 -11.398 -7.508 1 97.38 99 GLU A N 1
ATOM 744 C CA . GLU A 1 99 ? 7.328 -12.289 -8.445 1 97.38 99 GLU A CA 1
ATOM 745 C C . GLU A 1 99 ? 6.188 -11.57 -9.164 1 97.38 99 GLU A C 1
ATOM 747 O O . GLU A 1 99 ? 5.648 -10.586 -8.648 1 97.38 99 GLU A O 1
ATOM 752 N N . CYS A 1 100 ? 5.887 -12.086 -10.336 1 96.25 100 CYS A N 1
ATOM 753 C CA . CYS A 1 100 ? 4.832 -11.445 -11.109 1 96.25 100 CYS A CA 1
ATOM 754 C C . CYS A 1 100 ? 3.963 -12.484 -11.812 1 96.25 100 CYS A C 1
ATOM 756 O O . CYS A 1 100 ? 4.375 -13.633 -11.977 1 96.25 100 CYS A O 1
ATOM 758 N N . ILE A 1 101 ? 2.777 -12.125 -12.109 1 96.25 101 ILE A N 1
ATOM 759 C CA . ILE A 1 101 ? 1.85 -12.945 -12.875 1 96.25 101 ILE A CA 1
ATOM 760 C C . ILE A 1 101 ? 1.153 -12.086 -13.93 1 96.25 101 ILE A C 1
ATOM 762 O O . ILE A 1 101 ? 0.84 -10.922 -13.688 1 96.25 101 ILE A O 1
ATOM 766 N N . GLN A 1 102 ? 1.034 -12.648 -15.133 1 93.75 102 GLN A N 1
ATOM 767 C CA . GLN A 1 102 ? 0.245 -11.984 -16.172 1 93.75 102 GLN A CA 1
ATOM 768 C C . GLN A 1 102 ? -1.247 -12.07 -15.859 1 93.75 102 GLN A C 1
ATOM 770 O O . GLN A 1 102 ? -1.792 -13.164 -15.695 1 93.75 102 GLN A O 1
ATOM 775 N N . LEU A 1 103 ? -1.83 -10.82 -15.789 1 91.94 103 LEU A N 1
ATOM 776 C CA . LEU A 1 103 ? -3.271 -10.797 -15.57 1 91.94 103 LEU A CA 1
ATOM 777 C C . LEU A 1 103 ? -4.027 -10.969 -16.875 1 91.94 103 LEU A C 1
ATOM 779 O O . LEU A 1 103 ? -3.834 -10.195 -17.828 1 91.94 103 LEU A O 1
ATOM 783 N N . THR A 1 104 ? -4.461 -12.078 -17.109 1 81.12 104 THR A N 1
ATOM 784 C CA . THR A 1 104 ? -5.215 -12.359 -18.328 1 81.12 104 THR A CA 1
ATOM 785 C C . THR A 1 104 ? -6.613 -12.867 -17.984 1 81.12 104 THR A C 1
ATOM 787 O O . THR A 1 104 ? -6.887 -13.25 -16.844 1 81.12 104 THR A O 1
ATOM 790 N N . GLU A 1 105 ? -7.426 -12.531 -18.984 1 71.31 105 GLU A N 1
ATOM 791 C CA . GLU A 1 105 ? -8.766 -13.086 -18.828 1 71.31 105 GLU A CA 1
ATOM 792 C C . GLU A 1 105 ? -8.727 -14.609 -18.75 1 71.31 105 GLU A C 1
ATOM 794 O O . GLU A 1 105 ? -9.656 -15.234 -18.234 1 71.31 105 GLU A O 1
ATOM 799 N N . LYS A 1 106 ? -7.664 -15.109 -19.297 1 65.06 106 LYS A N 1
ATOM 800 C CA . LYS A 1 106 ? -7.574 -16.562 -19.25 1 65.06 106 LYS A CA 1
ATOM 801 C C . LYS A 1 106 ? -6.859 -17.031 -17.984 1 65.06 106 LYS A C 1
ATOM 803 O O . LYS A 1 106 ? -5.906 -16.391 -17.531 1 65.06 106 LYS A O 1
ATOM 808 N N . THR A 1 107 ? -7.48 -17.891 -17.094 1 59 107 THR A N 1
ATOM 809 C CA . THR A 1 107 ? -7.141 -18.391 -15.758 1 59 107 THR A CA 1
ATOM 810 C C . THR A 1 107 ? -5.762 -19.031 -15.758 1 59 107 THR A C 1
ATOM 812 O O . THR A 1 107 ? -5.266 -19.453 -14.711 1 59 107 THR A O 1
ATOM 815 N N . GLU A 1 108 ? -5.031 -19 -16.797 1 68.81 108 GLU A N 1
ATOM 816 C CA . GLU A 1 108 ? -3.984 -20 -16.719 1 68.81 108 GLU A CA 1
ATOM 817 C C . GLU A 1 108 ? -2.627 -19.375 -16.422 1 68.81 108 GLU A C 1
ATOM 819 O O . GLU A 1 108 ? -1.589 -20.031 -16.562 1 68.81 108 GLU A O 1
ATOM 824 N N . SER A 1 109 ? -2.65 -18.25 -15.789 1 85.44 109 SER A N 1
ATOM 825 C CA . SER A 1 109 ? -1.315 -17.703 -15.555 1 85.44 109 SER A CA 1
ATOM 826 C C . SER A 1 109 ? -0.752 -18.172 -14.219 1 85.44 109 SER A C 1
ATOM 828 O O . SER A 1 109 ? -1.508 -18.531 -13.312 1 85.44 109 SER A O 1
ATOM 830 N N . GLN A 1 110 ? 0.669 -18.375 -14.258 1 92.62 110 GLN A N 1
ATOM 831 C CA . GLN A 1 110 ? 1.384 -18.734 -13.039 1 92.62 110 GLN A CA 1
ATOM 832 C C . GLN A 1 110 ? 2.328 -17.609 -12.609 1 92.62 110 GLN A C 1
ATOM 834 O O . GLN A 1 110 ? 2.859 -16.891 -13.453 1 92.62 110 GLN A O 1
ATOM 839 N N . TRP A 1 111 ? 2.504 -17.547 -11.289 1 96.69 111 TRP A N 1
ATOM 840 C CA . TRP A 1 111 ? 3.49 -16.609 -10.766 1 96.69 111 TRP A CA 1
ATOM 841 C C . TRP A 1 111 ? 4.906 -17.062 -11.102 1 96.69 111 TRP A C 1
ATOM 843 O O . TRP A 1 111 ? 5.219 -18.25 -11.023 1 96.69 111 TRP A O 1
ATOM 853 N N . LYS A 1 112 ? 5.664 -16.125 -11.453 1 95.69 112 LYS A N 1
ATOM 854 C CA . LYS A 1 112 ? 7.07 -16.375 -11.75 1 95.69 112 LYS A CA 1
ATOM 855 C C . LYS A 1 112 ? 7.977 -15.469 -10.914 1 95.69 112 LYS A C 1
ATOM 857 O O . LYS A 1 112 ? 7.691 -14.289 -10.734 1 95.69 112 LYS A O 1
ATOM 862 N N . ILE A 1 113 ? 9.062 -16.062 -10.445 1 96.75 113 ILE A N 1
ATOM 863 C CA . ILE A 1 113 ? 10.062 -15.281 -9.727 1 96.75 113 ILE A CA 1
ATOM 864 C C . ILE A 1 113 ? 10.961 -14.539 -10.719 1 96.75 113 ILE A C 1
ATOM 866 O O . ILE A 1 113 ? 11.477 -15.141 -11.664 1 96.75 113 ILE A O 1
ATOM 870 N N . ILE A 1 114 ? 11 -13.273 -10.555 1 95.88 114 ILE A N 1
ATOM 871 C CA . ILE A 1 114 ? 11.891 -12.477 -11.398 1 95.88 114 ILE A CA 1
ATOM 872 C C . ILE A 1 114 ? 13.32 -12.594 -10.891 1 95.88 114 ILE A C 1
ATOM 874 O O . ILE A 1 114 ? 13.586 -12.438 -9.695 1 95.88 114 ILE A O 1
ATOM 878 N N . ASP A 1 115 ? 14.188 -12.875 -11.773 1 94.81 115 ASP A N 1
ATOM 879 C CA . ASP A 1 115 ? 15.586 -13.062 -11.398 1 94.81 115 ASP A CA 1
ATOM 880 C C . ASP A 1 115 ? 16.297 -11.719 -11.203 1 94.81 115 ASP A C 1
ATOM 882 O O . ASP A 1 115 ? 17.266 -11.422 -11.883 1 94.81 115 ASP A O 1
ATOM 886 N N . ALA A 1 116 ? 15.898 -10.906 -10.375 1 95.62 116 ALA A N 1
ATOM 887 C CA . ALA A 1 116 ? 16.438 -9.609 -9.984 1 95.62 116 ALA A CA 1
ATOM 888 C C . ALA A 1 116 ? 16.078 -9.281 -8.539 1 95.62 116 ALA A C 1
ATOM 890 O O . ALA A 1 116 ? 15.273 -8.383 -8.281 1 95.62 116 ALA A O 1
ATOM 891 N N . PRO A 1 117 ? 16.703 -9.945 -7.621 1 95.69 117 PRO A N 1
ATOM 892 C CA . PRO A 1 117 ? 16.375 -9.703 -6.211 1 95.69 117 PRO A CA 1
ATOM 893 C C . PRO A 1 117 ? 16.781 -8.305 -5.742 1 95.69 117 PRO A C 1
ATOM 895 O O . PRO A 1 117 ? 17.75 -7.73 -6.258 1 95.69 117 PRO A O 1
ATOM 898 N N . MET A 1 118 ? 15.969 -7.766 -4.848 1 93.94 118 MET A N 1
ATOM 899 C CA . MET A 1 118 ? 16.375 -6.539 -4.172 1 93.94 118 MET A CA 1
ATOM 900 C C . MET A 1 118 ? 17.672 -6.742 -3.406 1 93.94 118 MET A C 1
ATOM 902 O O . MET A 1 118 ? 18.062 -7.879 -3.117 1 93.94 118 MET A O 1
ATOM 906 N N . SER A 1 119 ? 18.359 -5.664 -3.09 1 91.5 119 SER A N 1
ATOM 907 C CA . SER A 1 119 ? 19.641 -5.746 -2.395 1 91.5 119 SER A CA 1
ATOM 908 C C . SER A 1 119 ? 19.469 -6.328 -0.996 1 91.5 119 SER A C 1
ATOM 910 O O . SER A 1 119 ? 20.375 -6.969 -0.47 1 91.5 119 SER A O 1
ATOM 912 N N . GLN A 1 120 ? 18.375 -6.078 -0.442 1 92.12 120 GLN A N 1
ATOM 913 C CA . GLN A 1 120 ? 18.031 -6.594 0.878 1 92.12 120 GLN A CA 1
ATOM 914 C C . GLN A 1 120 ? 16.547 -6.988 0.945 1 92.12 120 GLN A C 1
ATOM 916 O O . GLN A 1 120 ? 15.711 -6.371 0.289 1 92.12 120 GLN A O 1
ATOM 921 N N . GLY A 1 121 ? 16.328 -8.086 1.756 1 93.75 121 GLY A N 1
ATOM 922 C CA . GLY A 1 121 ? 14.938 -8.406 2.023 1 93.75 121 GLY A CA 1
ATOM 923 C C . GLY A 1 121 ? 14.203 -7.301 2.766 1 93.75 121 GLY A C 1
ATOM 924 O O . GLY A 1 121 ? 14.766 -6.68 3.672 1 93.75 121 GLY A O 1
ATOM 925 N N . ARG A 1 122 ? 12.977 -7.047 2.342 1 93.12 122 ARG A N 1
ATOM 926 C CA . ARG A 1 122 ? 12.203 -5.965 2.949 1 93.12 122 ARG A CA 1
ATOM 927 C C . ARG A 1 122 ? 10.758 -6.387 3.178 1 93.12 122 ARG A C 1
ATOM 929 O O . ARG A 1 122 ? 10.156 -7.055 2.334 1 93.12 122 ARG A O 1
ATOM 936 N N . SER A 1 123 ? 10.289 -6.031 4.309 1 93.5 123 SER A N 1
ATOM 937 C CA . SER A 1 123 ? 8.875 -6.129 4.641 1 93.5 123 SER A CA 1
ATOM 938 C C . SER A 1 123 ? 8.312 -4.785 5.098 1 93.5 123 SER A C 1
ATOM 940 O O . SER A 1 123 ? 9.07 -3.9 5.5 1 93.5 123 SER A O 1
ATOM 942 N N . TYR A 1 124 ? 6.988 -4.641 4.984 1 90.5 124 TYR A N 1
ATOM 943 C CA . TYR A 1 124 ? 6.32 -3.41 5.387 1 90.5 124 TYR A CA 1
ATOM 944 C C . TYR A 1 124 ? 6.785 -2.232 4.539 1 90.5 124 TYR A C 1
ATOM 946 O O . TYR A 1 124 ? 6.809 -1.092 5.008 1 90.5 124 TYR A O 1
ATOM 954 N N . ALA A 1 125 ? 7.258 -2.578 3.33 1 88.81 125 ALA A N 1
ATOM 955 C CA . ALA A 1 125 ? 7.703 -1.519 2.428 1 88.81 125 ALA A CA 1
ATOM 956 C C . ALA A 1 125 ? 6.535 -0.957 1.623 1 88.81 125 ALA A C 1
ATOM 958 O O . ALA A 1 125 ? 5.633 -1.698 1.226 1 88.81 125 ALA A O 1
ATOM 959 N N . GLY A 1 126 ? 6.535 0.356 1.435 1 87.94 126 GLY A N 1
ATOM 960 C CA . GLY A 1 126 ? 5.629 0.946 0.465 1 87.94 126 GLY A CA 1
ATOM 961 C C . GLY A 1 126 ? 6.09 0.772 -0.969 1 87.94 126 GLY A C 1
ATOM 962 O O . GLY A 1 126 ? 7.285 0.61 -1.227 1 87.94 126 GLY A O 1
ATOM 963 N N . ILE A 1 127 ? 5.098 0.809 -1.861 1 89.88 127 ILE A N 1
ATOM 964 C CA . ILE A 1 127 ? 5.422 0.724 -3.281 1 89.88 127 ILE A CA 1
ATOM 965 C C . ILE A 1 127 ? 4.621 1.766 -4.059 1 89.88 127 ILE A C 1
ATOM 967 O O . ILE A 1 127 ? 3.482 2.074 -3.699 1 89.88 127 ILE A O 1
ATOM 971 N N . ALA A 1 128 ? 5.281 2.307 -5.047 1 87.25 128 ALA A N 1
ATOM 972 C CA . ALA A 1 128 ? 4.621 3.242 -5.957 1 87.25 128 ALA A CA 1
ATOM 973 C C . ALA A 1 128 ? 5.094 3.037 -7.391 1 87.25 128 ALA A C 1
ATOM 975 O O . ALA A 1 128 ? 6.238 2.637 -7.625 1 87.25 128 ALA A O 1
ATOM 976 N N . LEU A 1 129 ? 4.152 3.244 -8.312 1 84.19 129 LEU A N 1
ATOM 977 C CA . LEU A 1 129 ? 4.52 3.234 -9.719 1 84.19 129 LEU A CA 1
ATOM 978 C C . LEU A 1 129 ? 4.984 4.617 -10.172 1 84.19 129 LEU A C 1
ATOM 980 O O . LEU A 1 129 ? 4.352 5.625 -9.844 1 84.19 129 LEU A O 1
ATOM 984 N N . ILE A 1 130 ? 6.125 4.656 -10.781 1 81.81 130 ILE A N 1
ATOM 985 C CA . ILE A 1 130 ? 6.652 5.941 -11.234 1 81.81 130 ILE A CA 1
ATOM 986 C C . ILE A 1 130 ? 6.5 6.059 -12.75 1 81.81 130 ILE A C 1
ATOM 988 O O . ILE A 1 130 ? 6.66 5.078 -13.477 1 81.81 130 ILE A O 1
ATOM 992 N N . PRO A 1 131 ? 6.027 7.199 -13.133 1 72.25 131 PRO A N 1
ATOM 993 C CA . PRO A 1 131 ? 5.895 7.414 -14.57 1 72.25 131 PRO A CA 1
ATOM 994 C C . PRO A 1 131 ? 7.234 7.328 -15.305 1 72.25 131 PRO A C 1
ATOM 996 O O . PRO A 1 131 ? 8.289 7.492 -14.695 1 72.25 131 PRO A O 1
ATOM 999 N N . LYS A 1 132 ? 7.152 6.848 -16.562 1 66.31 132 LYS A N 1
ATOM 1000 C CA . LYS A 1 132 ? 8.305 6.629 -17.438 1 66.31 132 LYS A CA 1
ATOM 1001 C C . LYS A 1 132 ? 9.211 7.859 -17.469 1 66.31 132 LYS A C 1
ATOM 1003 O O . LYS A 1 132 ? 10.422 7.738 -17.625 1 66.31 132 LYS A O 1
ATOM 1008 N N . GLU A 1 133 ? 8.688 8.906 -17.344 1 60.38 133 GLU A N 1
ATOM 1009 C CA . GLU A 1 133 ? 9.547 10.078 -17.484 1 60.38 133 GLU A CA 1
ATOM 1010 C C . GLU A 1 133 ? 10.531 10.172 -16.328 1 60.38 133 GLU A C 1
ATOM 1012 O O . GLU A 1 133 ? 11.422 11.031 -16.328 1 60.38 133 GLU A O 1
ATOM 1017 N N . PHE A 1 134 ? 10.477 9.359 -15.609 1 49.88 134 PHE A N 1
ATOM 1018 C CA . PHE A 1 134 ? 11.477 9.367 -14.555 1 49.88 134 PHE A CA 1
ATOM 1019 C C . PHE A 1 134 ? 12.695 8.555 -14.961 1 49.88 134 PHE A C 1
ATOM 1021 O O . PHE A 1 134 ? 12.578 7.562 -15.672 1 49.88 134 PHE A O 1
ATOM 1028 N N . MET B 1 1 ? 13.516 -4.082 9.477 1 54.22 1 MET B N 1
ATOM 1029 C CA . MET B 1 1 ? 14.562 -3.08 9.656 1 54.22 1 MET B CA 1
ATOM 1030 C C . MET B 1 1 ? 14.188 -1.774 8.961 1 54.22 1 MET B C 1
ATOM 1032 O O . MET B 1 1 ? 13.742 -1.782 7.812 1 54.22 1 MET B O 1
ATOM 1036 N N . SER B 1 2 ? 13.977 -0.7 9.844 1 62.72 2 SER B N 1
ATOM 1037 C CA . SER B 1 2 ? 13.688 0.643 9.352 1 62.72 2 SER B CA 1
ATOM 1038 C C . SER B 1 2 ? 14.836 1.179 8.508 1 62.72 2 SER B C 1
ATOM 1040 O O . SER B 1 2 ? 16 0.855 8.75 1 62.72 2 SER B O 1
ATOM 1042 N N . CYS B 1 3 ? 14.617 1.538 7.328 1 74.88 3 CYS B N 1
ATOM 1043 C CA . CYS B 1 3 ? 15.641 2.141 6.484 1 74.88 3 CYS B CA 1
ATOM 1044 C C . CYS B 1 3 ? 15.094 3.354 5.742 1 74.88 3 CYS B C 1
ATOM 1046 O O . CYS B 1 3 ? 13.883 3.576 5.719 1 74.88 3 CYS B O 1
ATOM 1048 N N . PHE B 1 4 ? 15.922 4.215 5.336 1 85.19 4 PHE B N 1
ATOM 1049 C CA . PHE B 1 4 ? 15.555 5.391 4.551 1 85.19 4 PHE B CA 1
ATOM 1050 C C . PHE B 1 4 ? 15.859 5.168 3.072 1 85.19 4 PHE B C 1
ATOM 1052 O O . PHE B 1 4 ? 15.898 6.125 2.293 1 85.19 4 PHE B O 1
ATOM 1059 N N . GLN B 1 5 ? 16.047 3.938 2.795 1 86.12 5 GLN B N 1
ATOM 1060 C CA . GLN B 1 5 ? 16.469 3.635 1.436 1 86.12 5 GLN B CA 1
ATOM 1061 C C . GLN B 1 5 ? 15.281 3.434 0.509 1 86.12 5 GLN B C 1
ATOM 1063 O O . GLN B 1 5 ? 14.258 2.875 0.917 1 86.12 5 GLN B O 1
ATOM 1068 N N . VAL B 1 6 ? 15.484 4.012 -0.697 1 90.44 6 VAL B N 1
ATOM 1069 C CA . VAL B 1 6 ? 14.562 3.803 -1.808 1 90.44 6 VAL B CA 1
ATOM 1070 C C . VAL B 1 6 ? 15.266 3.027 -2.922 1 90.44 6 VAL B C 1
ATOM 1072 O O . VAL B 1 6 ? 16.422 3.297 -3.242 1 90.44 6 VAL B O 1
ATOM 1075 N N . GLU B 1 7 ? 14.602 2.01 -3.451 1 92.06 7 GLU B N 1
ATOM 1076 C CA . GLU B 1 7 ? 15.086 1.306 -4.637 1 92.06 7 GLU B CA 1
ATOM 1077 C C . GLU B 1 7 ? 14.07 1.376 -5.773 1 92.06 7 GLU B C 1
ATOM 1079 O O . GLU B 1 7 ? 12.859 1.414 -5.535 1 92.06 7 GLU B O 1
ATOM 1084 N N . ILE B 1 8 ? 14.602 1.449 -6.934 1 89.94 8 ILE B N 1
ATOM 1085 C CA . ILE B 1 8 ? 13.797 1.53 -8.141 1 89.94 8 ILE B CA 1
ATOM 1086 C C . ILE B 1 8 ? 14.031 0.296 -9.008 1 89.94 8 ILE B C 1
ATOM 1088 O O . ILE B 1 8 ? 15.18 -0.032 -9.328 1 89.94 8 ILE B O 1
ATOM 1092 N N . PHE B 1 9 ? 12.969 -0.372 -9.383 1 92.12 9 PHE B N 1
ATOM 1093 C CA . PHE B 1 9 ? 13.039 -1.553 -10.234 1 92.12 9 PHE B CA 1
ATOM 1094 C C . PHE B 1 9 ? 12.812 -1.182 -11.695 1 92.12 9 PHE B C 1
ATOM 1096 O O . PHE B 1 9 ? 11.781 -0.592 -12.039 1 92.12 9 PHE B O 1
ATOM 1103 N N . ASP B 1 10 ? 13.789 -1.465 -12.523 1 89 10 ASP B N 1
ATOM 1104 C CA . ASP B 1 10 ? 13.648 -1.322 -13.977 1 89 10 ASP B CA 1
ATOM 1105 C C . ASP B 1 10 ? 13.086 -2.598 -14.602 1 89 10 ASP B C 1
ATOM 1107 O O . ASP B 1 10 ? 13.797 -3.594 -14.734 1 89 10 ASP B O 1
ATOM 1111 N N . ARG B 1 11 ? 11.844 -2.545 -14.938 1 84.81 11 ARG B N 1
ATOM 1112 C CA . ARG B 1 11 ? 11.141 -3.723 -15.438 1 84.81 11 ARG B CA 1
ATOM 1113 C C . ARG B 1 11 ? 11.781 -4.242 -16.719 1 84.81 11 ARG B C 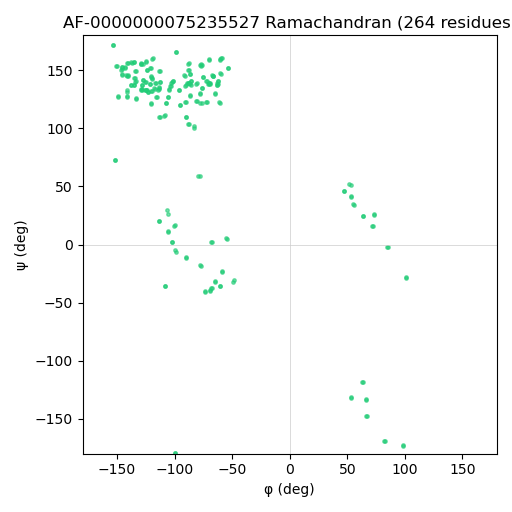1
ATOM 1115 O O . ARG B 1 11 ? 11.805 -5.453 -16.953 1 84.81 11 ARG B O 1
ATOM 1122 N N . ARG B 1 12 ? 12.266 -3.307 -17.547 1 84.94 12 ARG B N 1
ATOM 1123 C CA . ARG B 1 12 ? 12.852 -3.695 -18.812 1 84.94 12 ARG B CA 1
ATOM 1124 C C . ARG B 1 12 ? 14.227 -4.328 -18.609 1 84.94 12 ARG B C 1
ATOM 1126 O O . ARG B 1 12 ? 14.531 -5.367 -19.203 1 84.94 12 ARG B O 1
ATOM 1133 N N . ALA B 1 13 ? 14.984 -3.732 -17.688 1 88.69 13 ALA B N 1
ATOM 1134 C CA . ALA B 1 13 ? 16.359 -4.203 -17.469 1 88.69 13 ALA B CA 1
ATOM 1135 C C . ALA B 1 13 ? 16.391 -5.305 -16.406 1 88.69 13 ALA B C 1
ATOM 1137 O O . ALA B 1 13 ? 17.406 -5.98 -16.25 1 88.69 13 ALA B O 1
ATOM 1138 N N . HIS B 1 14 ? 15.336 -5.523 -15.727 1 88.38 14 HIS B N 1
ATOM 1139 C CA . HIS B 1 14 ? 15.258 -6.469 -14.625 1 88.38 14 HIS B CA 1
ATOM 1140 C C . HIS B 1 14 ? 16.375 -6.223 -13.609 1 88.38 14 HIS B C 1
ATOM 1142 O O . HIS B 1 14 ? 17.109 -7.145 -13.25 1 88.38 14 HIS B O 1
ATOM 1148 N N . LYS B 1 15 ? 16.453 -5.016 -13.203 1 92.38 15 LYS B N 1
ATOM 1149 C CA . LYS B 1 15 ? 17.469 -4.613 -12.227 1 92.38 15 LYS B CA 1
ATOM 1150 C C . LYS B 1 15 ? 16.906 -3.566 -11.266 1 92.38 15 LYS B C 1
ATOM 1152 O O . LYS B 1 15 ? 16.016 -2.791 -11.633 1 92.38 15 LYS B O 1
ATOM 1157 N N . TRP B 1 16 ? 17.531 -3.65 -10.109 1 93.44 16 TRP B N 1
ATOM 1158 C CA . TRP B 1 16 ? 17.234 -2.623 -9.117 1 93.44 16 TRP B CA 1
ATOM 1159 C C . TRP B 1 16 ? 18.344 -1.576 -9.062 1 93.44 16 TRP B C 1
ATOM 1161 O O . TRP B 1 16 ? 19.516 -1.906 -9.195 1 93.44 16 TRP B O 1
ATOM 1171 N N . ARG B 1 17 ? 17.953 -0.383 -8.914 1 91.5 17 ARG B N 1
ATOM 1172 C CA . ARG B 1 17 ? 18.906 0.687 -8.656 1 91.5 17 ARG B CA 1
ATOM 1173 C C . ARG B 1 17 ? 18.5 1.524 -7.453 1 91.5 17 ARG B C 1
ATOM 1175 O O . ARG B 1 17 ? 17.312 1.621 -7.141 1 91.5 17 ARG B O 1
ATOM 1182 N N . PRO B 1 18 ? 19.531 2.207 -6.824 1 90.62 18 PRO B N 1
ATOM 1183 C CA . PRO B 1 18 ? 19.172 3.074 -5.699 1 90.62 18 PRO B CA 1
ATOM 1184 C C . PRO B 1 18 ? 18.422 4.324 -6.133 1 90.62 18 PRO B C 1
ATOM 1186 O O . PRO B 1 18 ? 18.703 4.887 -7.191 1 90.62 18 PRO B O 1
ATOM 1189 N N . GLY B 1 19 ? 17.422 4.668 -5.406 1 89.62 19 GLY B N 1
ATOM 1190 C CA . GLY B 1 19 ? 16.766 5.957 -5.543 1 89.62 19 GLY B CA 1
ATOM 1191 C C . GLY B 1 19 ? 17.203 6.965 -4.5 1 89.62 19 GLY B C 1
ATOM 1192 O O . GLY B 1 19 ? 18.094 6.684 -3.691 1 89.62 19 GLY B O 1
ATOM 1193 N N . PRO B 1 20 ? 16.625 8.133 -4.574 1 91.19 20 PRO B N 1
ATOM 1194 C CA . PRO B 1 20 ? 16.984 9.133 -3.57 1 91.19 20 PRO B CA 1
ATOM 1195 C C . PRO B 1 20 ? 16.594 8.719 -2.152 1 91.19 20 PRO B C 1
ATOM 1197 O O . PRO B 1 20 ? 15.5 8.203 -1.928 1 91.19 20 PRO B O 1
ATOM 1200 N N . SER B 1 21 ? 17.516 8.961 -1.167 1 92.62 21 SER B N 1
ATOM 1201 C CA . SER B 1 21 ? 17.266 8.594 0.223 1 92.62 21 SER B CA 1
ATOM 1202 C C . SER B 1 21 ? 16.172 9.477 0.837 1 92.62 21 SER B C 1
ATOM 1204 O O . SER B 1 21 ? 16.141 10.688 0.601 1 92.62 21 SER B O 1
ATOM 1206 N N . MET B 1 22 ? 15.352 8.844 1.572 1 93.25 22 MET B N 1
ATOM 1207 C CA . MET B 1 22 ? 14.305 9.578 2.281 1 93.25 22 MET B CA 1
ATOM 1208 C C . MET B 1 22 ? 14.898 10.414 3.406 1 93.25 22 MET B C 1
ATOM 1210 O O . MET B 1 22 ? 16.016 10.156 3.863 1 93.25 22 MET B O 1
ATOM 1214 N N . LEU B 1 23 ? 14.164 11.422 3.84 1 94.12 23 LEU B N 1
ATOM 1215 C CA . LEU B 1 23 ? 14.578 12.297 4.934 1 94.12 23 LEU B CA 1
ATOM 1216 C C . LEU B 1 23 ? 14.562 11.539 6.262 1 94.12 23 LEU B C 1
ATOM 1218 O O . LEU B 1 23 ? 15.43 11.75 7.109 1 94.12 23 LEU B O 1
ATOM 1222 N N . ASN B 1 24 ? 13.578 10.719 6.449 1 93 24 ASN B N 1
ATOM 1223 C CA . ASN B 1 24 ? 13.398 9.992 7.707 1 93 24 ASN B CA 1
ATOM 1224 C C . ASN B 1 24 ? 13.438 8.484 7.492 1 93 24 ASN B C 1
ATOM 1226 O O . ASN B 1 24 ? 12.961 7.98 6.477 1 93 24 ASN B O 1
ATOM 1230 N N . VAL B 1 25 ? 14.023 7.758 8.445 1 90.38 25 VAL B N 1
ATOM 1231 C CA . VAL B 1 25 ? 13.961 6.301 8.484 1 90.38 25 VAL B CA 1
ATOM 1232 C C . VAL B 1 25 ? 12.523 5.852 8.711 1 90.38 25 VAL B C 1
ATOM 1234 O O . VAL B 1 25 ? 11.836 6.359 9.602 1 90.38 25 VAL B O 1
ATOM 1237 N N . ARG B 1 26 ? 12.109 4.914 7.844 1 92.06 26 ARG B N 1
ATOM 1238 C CA . ARG B 1 26 ? 10.703 4.516 7.945 1 92.06 26 ARG B CA 1
ATOM 1239 C C . ARG B 1 26 ? 10.547 3.016 7.719 1 92.06 26 ARG B C 1
ATOM 1241 O O . ARG B 1 26 ? 11.055 2.473 6.738 1 92.06 26 ARG B O 1
ATOM 1248 N N . SER B 1 27 ? 9.859 2.387 8.688 1 91.94 27 SER B N 1
ATOM 1249 C CA . SER B 1 27 ? 9.234 1.086 8.484 1 91.94 27 SER B CA 1
ATOM 1250 C C . SER B 1 27 ? 7.719 1.175 8.641 1 91.94 27 SER B C 1
ATOM 1252 O O . SER B 1 27 ? 7.215 1.893 9.508 1 91.94 27 SER B O 1
ATOM 1254 N N . GLY B 1 28 ? 7.02 0.454 7.738 1 94.38 28 GLY B N 1
ATOM 1255 C CA . GLY B 1 28 ? 5.57 0.474 7.844 1 94.38 28 GLY B CA 1
ATOM 1256 C C . GLY B 1 28 ? 4.957 1.786 7.391 1 94.38 28 GLY B C 1
ATOM 1257 O O . GLY B 1 28 ? 3.922 2.207 7.91 1 94.38 28 GLY B O 1
ATOM 1258 N N . ALA B 1 29 ? 5.645 2.547 6.492 1 95.62 29 ALA B N 1
ATOM 1259 C CA . ALA B 1 29 ? 5.105 3.781 5.93 1 95.62 29 ALA B CA 1
ATOM 1260 C C . ALA B 1 29 ? 4.047 3.484 4.871 1 95.62 29 ALA B C 1
ATOM 1262 O O . ALA B 1 29 ? 4.129 2.473 4.168 1 95.62 29 ALA B O 1
ATOM 1263 N N . GLY B 1 30 ? 3.014 4.309 4.805 1 95.81 30 GLY B N 1
ATOM 1264 C CA . GLY B 1 30 ? 2.178 4.34 3.615 1 95.81 30 GLY B CA 1
ATOM 1265 C C . GLY B 1 30 ? 2.818 5.07 2.451 1 95.81 30 GLY B C 1
ATOM 1266 O O . GLY B 1 30 ? 3.436 6.121 2.639 1 95.81 30 GLY B O 1
ATOM 1267 N N . VAL B 1 31 ? 2.729 4.473 1.282 1 94.44 31 VAL B N 1
ATOM 1268 C CA . VAL B 1 31 ? 3.318 5.109 0.109 1 94.44 31 VAL B CA 1
ATOM 1269 C C . VAL B 1 31 ? 2.277 5.207 -1.005 1 94.44 31 VAL B C 1
ATOM 1271 O O . VAL B 1 31 ? 1.492 4.277 -1.211 1 94.44 31 VAL B O 1
ATOM 1274 N N . THR B 1 32 ? 2.314 6.348 -1.728 1 93.25 32 THR B N 1
ATOM 1275 C CA . THR B 1 32 ? 1.413 6.543 -2.857 1 93.25 32 THR B CA 1
ATOM 1276 C C . THR B 1 32 ? 2.021 7.508 -3.873 1 93.25 32 THR B C 1
ATOM 1278 O O . THR B 1 32 ? 3.117 8.031 -3.662 1 93.25 32 THR B O 1
ATOM 1281 N N . VAL B 1 33 ? 1.375 7.625 -5.02 1 90.56 33 VAL B N 1
ATOM 1282 C CA . VAL B 1 33 ? 1.823 8.523 -6.078 1 90.56 33 VAL B CA 1
ATOM 1283 C C . VAL B 1 33 ? 0.738 9.562 -6.375 1 90.56 33 VAL B C 1
ATOM 1285 O O . VAL B 1 33 ? -0.446 9.219 -6.441 1 90.56 33 VAL B O 1
ATOM 1288 N N . HIS B 1 34 ? 1.158 10.75 -6.43 1 90.19 34 HIS B N 1
ATOM 1289 C CA . HIS B 1 34 ? 0.281 11.828 -6.875 1 90.19 34 HIS B CA 1
ATOM 1290 C C . HIS B 1 34 ? 0.986 12.734 -7.883 1 90.19 34 HIS B C 1
ATOM 1292 O O . HIS B 1 34 ? 2.068 13.258 -7.602 1 90.19 34 HIS B O 1
ATOM 1298 N N . ASP B 1 35 ? 0.352 12.945 -9.117 1 88.31 35 ASP B N 1
ATOM 1299 C CA . ASP B 1 35 ? 0.923 13.797 -10.156 1 88.31 35 ASP B CA 1
ATOM 1300 C C . ASP B 1 35 ? 2.402 13.484 -10.367 1 88.31 35 ASP B C 1
ATOM 1302 O O . ASP B 1 35 ? 3.242 14.391 -10.344 1 88.31 35 ASP B O 1
ATOM 1306 N N . ARG B 1 36 ? 2.762 12.297 -10.453 1 85.69 36 ARG B N 1
ATOM 1307 C CA . ARG B 1 36 ? 4.078 11.773 -10.789 1 85.69 36 ARG B CA 1
ATOM 1308 C C . ARG B 1 36 ? 5.066 11.992 -9.648 1 85.69 36 ARG B C 1
ATOM 1310 O O . ARG B 1 36 ? 6.281 11.961 -9.859 1 85.69 36 ARG B O 1
ATOM 1317 N N . LYS B 1 37 ? 4.535 12.281 -8.5 1 90 37 LYS B N 1
ATOM 1318 C CA . LYS B 1 37 ? 5.387 12.43 -7.328 1 90 37 LYS B CA 1
ATOM 1319 C C . LYS B 1 37 ? 5.125 11.32 -6.316 1 90 37 LYS B C 1
ATOM 1321 O O . LYS B 1 37 ? 3.977 10.922 -6.105 1 90 37 LYS B O 1
ATOM 1326 N N . ILE B 1 38 ? 6.203 10.844 -5.727 1 92 38 ILE B N 1
ATOM 1327 C CA . ILE B 1 38 ? 6.09 9.781 -4.727 1 92 38 ILE B CA 1
ATOM 1328 C C . ILE B 1 38 ? 5.949 10.398 -3.336 1 92 38 ILE B C 1
ATOM 1330 O O . ILE B 1 38 ? 6.648 11.359 -3.002 1 92 38 ILE B O 1
ATOM 1334 N N . ILE B 1 39 ? 5.066 9.867 -2.557 1 95.12 39 ILE B N 1
ATOM 1335 C CA . ILE B 1 39 ? 4.809 10.383 -1.217 1 95.12 39 ILE B CA 1
ATOM 1336 C C . ILE B 1 39 ? 4.883 9.242 -0.201 1 95.12 39 ILE B C 1
ATOM 1338 O O . ILE B 1 39 ? 4.355 8.156 -0.441 1 95.12 39 ILE B O 1
ATOM 1342 N N . ALA B 1 40 ? 5.539 9.414 0.877 1 96.19 40 ALA B N 1
ATOM 1343 C CA . ALA B 1 40 ? 5.613 8.484 2 1 96.19 40 ALA B CA 1
ATOM 1344 C C . ALA B 1 40 ? 5.035 9.102 3.268 1 96.19 40 ALA B C 1
ATOM 1346 O O . ALA B 1 40 ? 5.316 10.258 3.586 1 96.19 40 ALA B O 1
ATOM 1347 N N . VAL B 1 41 ? 4.23 8.359 3.959 1 97.31 41 VAL B N 1
ATOM 1348 C CA . VAL B 1 41 ? 3.527 8.883 5.121 1 97.31 41 VAL B CA 1
ATOM 1349 C C . VAL B 1 41 ? 3.73 7.953 6.316 1 97.31 41 VAL B C 1
ATOM 1351 O O . VAL B 1 41 ? 3.561 6.738 6.199 1 97.31 41 VAL B O 1
ATOM 1354 N N . GLY B 1 42 ? 4.062 8.602 7.477 1 97.69 42 GLY B N 1
ATOM 1355 C CA . GLY B 1 42 ? 4.145 7.859 8.727 1 97.69 42 GLY B CA 1
ATOM 1356 C C . GLY B 1 42 ? 5.281 6.855 8.75 1 97.69 42 GLY B C 1
ATOM 1357 O O . GLY B 1 42 ? 6.363 7.125 8.219 1 97.69 42 GLY B O 1
ATOM 1358 N N . GLY B 1 43 ? 5.043 5.766 9.445 1 96.81 43 GLY B N 1
ATOM 1359 C CA . GLY B 1 43 ? 6.066 4.766 9.703 1 96.81 43 GLY B CA 1
ATOM 1360 C C . GLY B 1 43 ? 6.715 4.91 11.07 1 96.81 43 GLY B C 1
ATOM 1361 O O . GLY B 1 43 ? 6.191 5.617 11.938 1 96.81 43 GLY B O 1
ATOM 1362 N N . HIS B 1 44 ? 7.719 4.098 11.211 1 96 44 HIS B N 1
ATOM 1363 C CA . HIS B 1 44 ? 8.367 4.152 12.516 1 96 44 HIS B CA 1
ATOM 1364 C C . HIS B 1 44 ? 9.867 3.906 12.398 1 96 44 HIS B C 1
ATOM 1366 O O . HIS B 1 44 ? 10.328 3.342 11.406 1 96 44 HIS B O 1
ATOM 1372 N N . LYS B 1 45 ? 10.57 4.445 13.25 1 94.38 45 LYS B N 1
ATOM 1373 C CA . LYS B 1 45 ? 11.969 4.141 13.531 1 94.38 45 LYS B CA 1
ATOM 1374 C C . LYS B 1 45 ? 12.125 3.525 14.922 1 94.38 45 LYS B C 1
ATOM 1376 O O . LYS B 1 45 ? 12.055 4.23 15.93 1 94.38 45 LYS B O 1
ATOM 1381 N N . GLY B 1 46 ? 12.461 2.221 14.922 1 90.88 46 GLY B N 1
ATOM 1382 C CA . GLY B 1 46 ? 12.359 1.561 16.203 1 90.88 46 GLY B CA 1
ATOM 1383 C C . GLY B 1 46 ? 11 1.735 16.859 1 90.88 46 GLY B C 1
ATOM 1384 O O . GLY B 1 46 ? 9.969 1.486 16.234 1 90.88 46 GLY B O 1
ATOM 1385 N N . PRO B 1 47 ? 10.977 2.109 18.109 1 91.56 47 PRO B N 1
ATOM 1386 C CA . PRO B 1 47 ? 9.703 2.283 18.812 1 91.56 47 PRO B CA 1
ATOM 1387 C C . PRO B 1 47 ? 9.008 3.594 18.453 1 91.56 47 PRO B C 1
ATOM 1389 O O . PRO B 1 47 ? 7.824 3.777 18.766 1 91.56 47 PRO B O 1
ATOM 1392 N N . GLU B 1 48 ? 9.781 4.5 17.891 1 94.88 48 GLU B N 1
ATOM 1393 C CA . GLU B 1 48 ? 9.211 5.816 17.609 1 94.88 48 GLU B CA 1
ATOM 1394 C C . GLU B 1 48 ? 8.336 5.781 16.359 1 94.88 48 GLU B C 1
ATOM 1396 O O . GLU B 1 48 ? 8.805 5.41 15.281 1 94.88 48 GLU B O 1
ATOM 1401 N N . ILE B 1 49 ? 7.094 6.148 16.516 1 97.25 49 ILE B N 1
ATOM 1402 C CA . ILE B 1 49 ? 6.148 6.211 15.406 1 97.25 49 ILE B CA 1
ATOM 1403 C C . ILE B 1 49 ? 6.082 7.637 14.867 1 97.25 49 ILE B C 1
ATOM 1405 O O . ILE B 1 49 ? 5.938 8.594 15.633 1 97.25 49 ILE B O 1
ATOM 1409 N N . HIS B 1 50 ? 6.16 7.77 13.562 1 97 50 HIS B N 1
ATOM 1410 C CA . HIS B 1 50 ? 6.301 9.062 12.906 1 97 50 HIS B CA 1
ATOM 1411 C C . HIS B 1 50 ? 4.938 9.711 12.664 1 97 50 HIS B C 1
ATOM 1413 O O . HIS B 1 50 ? 3.965 9.016 12.367 1 97 50 HIS B O 1
ATOM 1419 N N . ARG B 1 51 ? 4.926 11.023 12.734 1 97.69 51 ARG B N 1
ATOM 1420 C CA . ARG B 1 51 ? 3.838 11.836 12.195 1 97.69 51 ARG B CA 1
ATOM 1421 C C . ARG B 1 51 ? 4.203 12.414 10.836 1 97.69 51 ARG B C 1
ATOM 1423 O O . ARG B 1 51 ? 3.365 13.016 10.164 1 97.69 51 ARG B O 1
ATOM 1430 N N . SER B 1 52 ? 5.371 12.172 10.477 1 96.38 52 SER B N 1
ATOM 1431 C CA . SER B 1 52 ? 5.926 12.891 9.336 1 96.38 52 SER B CA 1
ATOM 1432 C C . SER B 1 52 ? 5.395 12.328 8.023 1 96.38 52 SER B C 1
ATOM 1434 O O . SER B 1 52 ? 4.992 11.164 7.957 1 96.38 52 SER B O 1
ATOM 1436 N N . ALA B 1 53 ? 5.371 13.164 7.035 1 96.5 53 ALA B N 1
ATOM 1437 C CA . ALA B 1 53 ? 5.16 12.836 5.625 1 96.5 53 ALA B CA 1
ATOM 1438 C C . ALA B 1 53 ? 6.176 13.555 4.742 1 96.5 53 ALA B C 1
ATOM 1440 O O . ALA B 1 53 ? 6.652 14.641 5.086 1 96.5 53 ALA B O 1
ATOM 1441 N N . GLU B 1 54 ? 6.504 12.938 3.674 1 95.44 54 GLU B N 1
ATOM 1442 C CA . GLU B 1 54 ? 7.449 13.562 2.758 1 95.44 54 GLU B CA 1
ATOM 1443 C C . GLU B 1 54 ? 7.125 13.219 1.307 1 95.44 54 GLU B C 1
ATOM 1445 O O . GLU B 1 54 ? 6.5 12.188 1.032 1 95.44 54 GLU B O 1
ATOM 1450 N N . ILE B 1 55 ? 7.516 14.125 0.465 1 94.25 55 ILE B N 1
ATOM 1451 C CA . ILE B 1 55 ? 7.195 14.039 -0.955 1 94.25 55 ILE B CA 1
ATOM 1452 C C . ILE B 1 55 ? 8.469 14.195 -1.782 1 94.25 55 ILE B C 1
ATOM 1454 O O . ILE B 1 55 ? 9.328 15.023 -1.465 1 94.25 55 ILE B O 1
ATOM 1458 N N . LEU B 1 56 ? 8.547 13.344 -2.805 1 92 56 LEU B N 1
ATOM 1459 C CA . LEU B 1 56 ? 9.695 13.406 -3.699 1 92 56 LEU B CA 1
ATOM 1460 C C . LEU B 1 56 ? 9.422 14.352 -4.863 1 92 56 LEU B C 1
ATOM 1462 O O . LEU B 1 56 ? 8.586 14.062 -5.723 1 92 56 LEU B O 1
ATOM 1466 N N . ILE B 1 57 ? 10.023 15.406 -4.887 1 87.88 57 ILE B N 1
ATOM 1467 C CA . ILE B 1 57 ? 9.977 16.375 -5.977 1 87.88 57 ILE B CA 1
ATOM 1468 C C . ILE B 1 57 ? 11.305 16.391 -6.723 1 87.88 57 ILE B C 1
ATOM 1470 O O . ILE B 1 57 ? 12.312 16.875 -6.199 1 87.88 57 ILE B O 1
ATOM 1474 N N . GLY B 1 58 ? 11.266 15.883 -7.996 1 84.06 58 GLY B N 1
ATOM 1475 C CA . GLY B 1 58 ? 12.539 15.648 -8.664 1 84.06 58 GLY B CA 1
ATOM 1476 C C . GLY B 1 58 ? 13.383 14.594 -7.98 1 84.06 58 GLY B C 1
ATOM 1477 O O . GLY B 1 58 ? 12.938 13.461 -7.781 1 84.06 58 GLY B O 1
ATOM 1478 N N . ASP B 1 59 ? 14.547 14.922 -7.508 1 87 59 ASP B N 1
ATOM 1479 C CA . ASP B 1 59 ? 15.438 13.938 -6.891 1 87 59 ASP B CA 1
ATOM 1480 C C . ASP B 1 59 ? 15.617 14.227 -5.398 1 87 59 ASP B C 1
ATOM 1482 O O . ASP B 1 59 ? 16.609 13.812 -4.797 1 87 59 ASP B O 1
ATOM 1486 N N . GLU B 1 60 ? 14.68 14.953 -4.918 1 91.5 60 GLU B N 1
ATOM 1487 C CA . GLU B 1 60 ? 14.82 15.312 -3.512 1 91.5 60 GLU B CA 1
ATOM 1488 C C . GLU B 1 60 ? 13.508 15.109 -2.758 1 91.5 60 GLU B C 1
ATOM 1490 O O . GLU B 1 60 ? 12.43 15.445 -3.266 1 91.5 60 GLU B O 1
ATOM 1495 N N . TRP B 1 61 ? 13.727 14.625 -1.5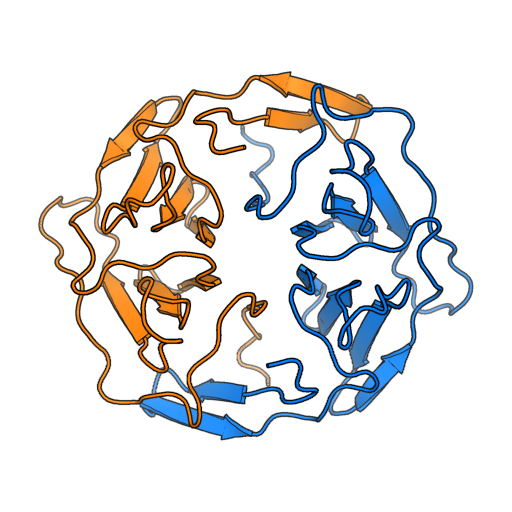8 1 94.19 61 TRP B N 1
ATOM 1496 C CA . TRP B 1 61 ? 12.578 14.508 -0.68 1 94.19 61 TRP B CA 1
ATOM 1497 C C . TRP B 1 61 ? 12.359 15.812 0.082 1 94.19 61 TRP B C 1
ATOM 1499 O O . TRP B 1 61 ? 13.312 16.438 0.537 1 94.19 61 TRP B O 1
ATOM 1509 N N . MET B 1 62 ? 11.094 16.156 0.173 1 93.69 62 MET B N 1
ATOM 1510 C CA . MET B 1 62 ? 10.695 17.328 0.952 1 93.69 62 MET B CA 1
ATOM 1511 C C . MET B 1 62 ? 9.672 16.938 2.018 1 93.69 62 MET B C 1
ATOM 1513 O O . MET B 1 62 ? 8.797 16.109 1.775 1 93.69 62 MET B O 1
ATOM 1517 N N . GLU B 1 63 ? 9.719 17.719 3.119 1 93.88 63 GLU B N 1
ATOM 1518 C CA . GLU B 1 63 ? 8.789 17.438 4.207 1 93.88 63 GLU B CA 1
ATOM 1519 C C . GLU B 1 63 ? 7.418 18.047 3.938 1 93.88 63 GLU B C 1
ATOM 1521 O O . GLU B 1 63 ? 7.32 19.156 3.414 1 93.88 63 GLU B O 1
ATOM 1526 N N . LEU B 1 64 ? 6.445 17.297 4.234 1 94.38 64 LEU B N 1
ATOM 1527 C CA . LEU B 1 64 ? 5.094 17.828 4.363 1 94.38 64 LEU B CA 1
ATOM 1528 C C . LEU B 1 64 ? 4.746 18.078 5.828 1 94.38 64 LEU B C 1
ATOM 1530 O O . LEU B 1 64 ? 5.496 17.688 6.727 1 94.38 64 LEU B O 1
ATOM 1534 N N . SER B 1 65 ? 3.633 18.844 6 1 95.06 65 SER B N 1
ATOM 1535 C CA . SER B 1 65 ? 3.174 19.047 7.371 1 95.06 65 SER B CA 1
ATOM 1536 C C . SER B 1 65 ? 2.984 17.719 8.094 1 95.06 65 SER B C 1
ATOM 1538 O O . SER B 1 65 ? 2.656 16.719 7.465 1 95.06 65 SER B O 1
ATOM 1540 N N . ASN B 1 66 ? 3.139 17.734 9.375 1 96.44 66 ASN B N 1
ATOM 1541 C CA . ASN B 1 66 ? 2.947 16.531 10.172 1 96.44 66 ASN B CA 1
ATOM 1542 C C . ASN B 1 66 ? 1.471 16.156 10.273 1 96.44 66 ASN B C 1
ATOM 1544 O O . ASN B 1 66 ? 0.614 17.031 10.414 1 96.44 66 ASN B O 1
ATOM 1548 N N . MET B 1 67 ? 1.264 14.867 10.203 1 97.69 67 MET B N 1
ATOM 1549 C CA . MET B 1 67 ? -0.08 14.367 10.477 1 97.69 67 MET B CA 1
ATOM 1550 C C . MET B 1 67 ? -0.505 14.719 11.898 1 97.69 67 MET B C 1
ATOM 1552 O O . MET B 1 67 ? 0.338 15 12.758 1 97.69 67 MET B O 1
ATOM 1556 N N . ALA B 1 68 ? -1.823 14.711 12.156 1 97.31 68 ALA B N 1
ATOM 1557 C CA . ALA B 1 68 ? -2.371 14.969 13.484 1 97.31 68 ALA B CA 1
ATOM 1558 C C . ALA B 1 68 ? -2.031 13.828 14.445 1 97.31 68 ALA B C 1
ATOM 1560 O O . ALA B 1 68 ? -1.799 14.062 15.633 1 97.31 68 ALA B O 1
ATOM 1561 N N . ILE B 1 69 ? -2.027 12.586 14 1 97.25 69 ILE B N 1
ATOM 1562 C CA . ILE B 1 69 ? -1.795 11.383 14.789 1 97.25 69 ILE B CA 1
ATOM 1563 C C . ILE B 1 69 ? -0.618 10.602 14.211 1 97.25 69 ILE B C 1
ATOM 1565 O O . ILE B 1 69 ? -0.51 10.445 12.992 1 97.25 69 ILE B O 1
ATOM 1569 N N . PRO B 1 70 ? 0.311 10.219 15.094 1 98.12 70 PRO B N 1
ATOM 1570 C CA . PRO B 1 70 ? 1.349 9.328 14.562 1 98.12 70 PRO B CA 1
ATOM 1571 C C . PRO B 1 70 ? 0.788 7.996 14.062 1 98.12 70 PRO B C 1
ATOM 1573 O O . PRO B 1 70 ? -0.144 7.453 14.656 1 98.12 70 PRO B O 1
ATOM 1576 N N . ARG B 1 71 ? 1.33 7.5 12.945 1 97.88 71 ARG B N 1
ATOM 1577 C CA . ARG B 1 71 ? 0.822 6.277 12.336 1 97.88 71 ARG B CA 1
ATOM 1578 C C . ARG B 1 71 ? 1.962 5.426 11.789 1 97.88 71 ARG B C 1
ATOM 1580 O O . ARG B 1 71 ? 2.838 5.934 11.078 1 97.88 71 ARG B O 1
ATOM 1587 N N . ARG B 1 72 ? 1.919 4.199 12.094 1 97.19 72 ARG B N 1
ATOM 1588 C CA . ARG B 1 72 ? 2.643 3.203 11.32 1 97.19 72 ARG B CA 1
ATOM 1589 C C . ARG B 1 72 ? 1.688 2.176 10.719 1 97.19 72 ARG B C 1
ATOM 1591 O O . ARG B 1 72 ? 0.544 2.051 11.164 1 97.19 72 ARG B O 1
ATOM 1598 N N . ASN B 1 73 ? 2.178 1.42 9.602 1 95.31 73 ASN B N 1
ATOM 1599 C CA . ASN B 1 73 ? 1.371 0.419 8.906 1 95.31 73 ASN B CA 1
ATOM 1600 C C . ASN B 1 73 ? 0.05 1.005 8.422 1 95.31 73 ASN B C 1
ATOM 1602 O O . ASN B 1 73 ? -0.989 0.346 8.492 1 95.31 73 ASN B O 1
ATOM 1606 N N . THR B 1 74 ? 0.131 2.299 8.031 1 96.69 74 THR B N 1
ATOM 1607 C CA . THR B 1 74 ? -1.018 3.025 7.508 1 96.69 74 THR B CA 1
ATOM 1608 C C . THR B 1 74 ? -1.132 2.834 5.996 1 96.69 74 THR B C 1
ATOM 1610 O O . THR B 1 74 ? -0.133 2.576 5.32 1 96.69 74 THR B O 1
ATOM 1613 N N . ALA B 1 75 ? -2.316 2.875 5.48 1 95.62 75 ALA B N 1
ATOM 1614 C CA . ALA B 1 75 ? -2.52 2.955 4.035 1 95.62 75 ALA B CA 1
ATOM 1615 C C . ALA B 1 75 ? -2.525 4.406 3.562 1 95.62 75 ALA B C 1
ATOM 1617 O O . ALA B 1 75 ? -3.068 5.285 4.238 1 95.62 75 ALA B O 1
ATOM 1618 N N . ALA B 1 76 ? -1.896 4.684 2.416 1 96.38 76 ALA B N 1
ATOM 1619 C CA . ALA B 1 76 ? -1.861 6.02 1.831 1 96.38 76 ALA B CA 1
ATOM 1620 C C . ALA B 1 76 ? -2.469 6.023 0.431 1 96.38 76 ALA B C 1
ATOM 1622 O O . ALA B 1 76 ? -2.238 5.098 -0.353 1 96.38 76 ALA B O 1
ATOM 1623 N N . ALA B 1 77 ? -3.236 7.016 0.137 1 94.38 77 ALA B N 1
ATOM 1624 C CA . ALA B 1 77 ? -3.816 7.215 -1.188 1 94.38 77 ALA B CA 1
ATOM 1625 C C . ALA B 1 77 ? -3.922 8.703 -1.521 1 94.38 77 ALA B C 1
ATOM 1627 O O . ALA B 1 77 ? -4.098 9.531 -0.628 1 94.38 77 ALA B O 1
ATOM 1628 N N . ALA B 1 78 ? -3.762 9.008 -2.764 1 93.31 78 ALA B N 1
ATOM 1629 C CA . ALA B 1 78 ? -3.932 10.383 -3.234 1 93.31 78 ALA B CA 1
ATOM 1630 C C . ALA B 1 78 ? -4.961 10.453 -4.359 1 93.31 78 ALA B C 1
ATOM 1632 O O . ALA B 1 78 ? -4.953 9.625 -5.27 1 93.31 78 ALA B O 1
ATOM 1633 N N . LEU B 1 79 ? -5.832 11.367 -4.23 1 90.12 79 LEU B N 1
ATOM 1634 C CA . LEU B 1 79 ? -6.895 11.547 -5.215 1 90.12 79 LEU B CA 1
ATOM 1635 C C . LEU B 1 79 ? -7.301 13.016 -5.312 1 90.12 79 LEU B C 1
ATOM 1637 O O . LEU B 1 79 ? -7.625 13.641 -4.305 1 90.12 79 LEU B O 1
ATOM 1641 N N . ASN B 1 80 ? -7.305 13.578 -6.559 1 89.06 80 ASN B N 1
ATOM 1642 C CA . ASN B 1 80 ? -7.754 14.938 -6.832 1 89.06 80 ASN B CA 1
ATOM 1643 C C . ASN B 1 80 ? -7.047 15.953 -5.941 1 89.06 80 ASN B C 1
ATOM 1645 O O . ASN B 1 80 ? -7.695 16.812 -5.34 1 89.06 80 ASN B O 1
ATOM 1649 N N . GLY B 1 81 ? -5.762 15.758 -5.754 1 90.38 81 GLY B N 1
ATOM 1650 C CA . GLY B 1 81 ? -4.945 16.719 -5.027 1 90.38 81 GLY B CA 1
ATOM 1651 C C . GLY B 1 81 ? -4.98 16.516 -3.523 1 90.38 81 GLY B C 1
ATOM 1652 O O . GLY B 1 81 ? -4.352 17.266 -2.777 1 90.38 81 GLY B O 1
ATOM 1653 N N . LEU B 1 82 ? -5.758 15.555 -3.096 1 93.44 82 LEU B N 1
ATOM 1654 C CA . LEU B 1 82 ? -5.82 15.242 -1.672 1 93.44 82 LEU B CA 1
ATOM 1655 C C . LEU B 1 82 ? -5.031 13.977 -1.357 1 93.44 82 LEU B C 1
ATOM 1657 O O . LEU B 1 82 ? -5.09 13 -2.109 1 93.44 82 LEU B O 1
ATOM 1661 N N . LEU B 1 83 ? -4.25 14.016 -0.262 1 95.88 83 LEU B N 1
ATOM 1662 C CA . LEU B 1 83 ? -3.516 12.875 0.273 1 95.88 83 LEU B CA 1
ATOM 1663 C C . LEU B 1 83 ? -4.184 12.344 1.536 1 95.88 83 LEU B C 1
ATOM 1665 O O . LEU B 1 83 ? -4.484 13.109 2.455 1 95.88 83 LEU B O 1
ATOM 1669 N N . TYR B 1 84 ? -4.453 11.07 1.551 1 96.44 84 TYR B N 1
ATOM 1670 C CA . TYR B 1 84 ? -5.129 10.438 2.674 1 96.44 84 TYR B CA 1
ATOM 1671 C C . TYR B 1 84 ? -4.207 9.453 3.385 1 96.44 84 TYR B C 1
ATOM 1673 O O . TYR B 1 84 ? -3.463 8.711 2.738 1 96.44 84 TYR B O 1
ATOM 1681 N N . ALA B 1 85 ? -4.164 9.453 4.668 1 97.88 85 ALA B N 1
ATOM 1682 C CA . ALA B 1 85 ? -3.645 8.391 5.531 1 97.88 85 ALA B CA 1
ATOM 1683 C C . ALA B 1 85 ? -4.777 7.66 6.246 1 97.88 85 ALA B C 1
ATOM 1685 O O . ALA B 1 85 ? -5.574 8.281 6.957 1 97.88 85 ALA B O 1
ATOM 1686 N N . VAL B 1 86 ? -4.855 6.391 6.051 1 97 86 VAL B N 1
ATOM 1687 C CA . VAL B 1 86 ? -6.02 5.625 6.488 1 97 86 VAL B CA 1
ATOM 1688 C C . VAL B 1 86 ? -5.582 4.543 7.473 1 97 86 VAL B C 1
ATOM 1690 O O . VAL B 1 86 ? -4.789 3.662 7.125 1 97 86 VAL B O 1
ATOM 1693 N N . GLY B 1 87 ? -6.164 4.605 8.703 1 97.31 87 GLY B N 1
ATOM 1694 C CA . GLY B 1 87 ? -5.898 3.592 9.711 1 97.31 87 GLY B CA 1
ATOM 1695 C C . GLY B 1 87 ? -4.461 3.594 10.195 1 97.31 87 GLY B C 1
ATOM 1696 O O . GLY B 1 87 ? -3.914 4.645 10.531 1 97.31 87 GLY B O 1
ATOM 1697 N N . GLY B 1 88 ? -3.871 2.373 10.258 1 97.12 88 GLY B N 1
ATOM 1698 C CA . GLY B 1 88 ? -2.588 2.209 10.922 1 97.12 88 GLY B CA 1
ATOM 1699 C C . GLY B 1 88 ? -2.707 2.076 12.43 1 97.12 88 GLY B C 1
ATOM 1700 O O . GLY B 1 88 ? -3.773 1.733 12.945 1 97.12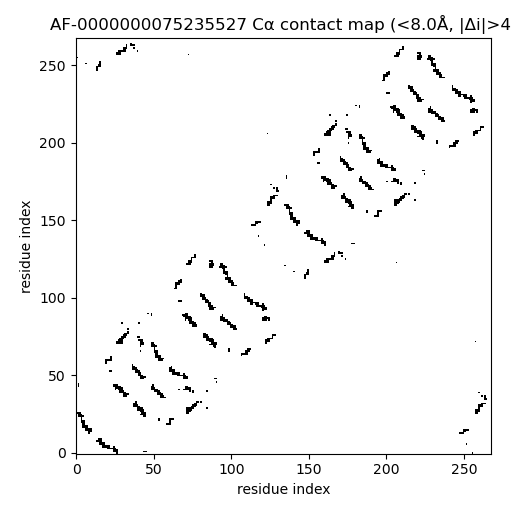 88 GLY B O 1
ATOM 1701 N N . ASP B 1 89 ? -1.553 2.17 12.992 1 97.62 89 ASP B N 1
ATOM 1702 C CA . ASP B 1 89 ? -1.586 2.125 14.453 1 97.62 89 ASP B CA 1
ATOM 1703 C C . ASP B 1 89 ? -0.636 3.156 15.055 1 97.62 89 ASP B C 1
ATOM 1705 O O . ASP B 1 89 ? 0.308 3.6 14.398 1 97.62 89 ASP B O 1
ATOM 1709 N N . ASP B 1 90 ? -0.913 3.533 16.266 1 97.19 90 ASP B N 1
ATOM 1710 C CA . ASP B 1 90 ? -0.128 4.578 16.922 1 97.19 90 ASP B CA 1
ATOM 1711 C C . ASP B 1 90 ? 0.799 3.986 17.984 1 97.19 90 ASP B C 1
ATOM 1713 O O . ASP B 1 90 ? 1.349 4.715 18.812 1 97.19 90 ASP B O 1
ATOM 1717 N N . GLY B 1 91 ? 0.958 2.662 18.016 1 94 91 GLY B N 1
ATOM 1718 C CA . GLY B 1 91 ? 1.79 1.979 18.984 1 94 91 GLY B CA 1
ATOM 1719 C C . GLY B 1 91 ? 0.993 1.35 20.109 1 94 91 GLY B C 1
ATOM 1720 O O . GLY B 1 91 ? 1.447 0.393 20.75 1 94 91 GLY B O 1
ATOM 1721 N N . SER B 1 92 ? -0.127 1.935 20.375 1 94.38 92 SER B N 1
ATOM 1722 C CA . SER B 1 92 ? -0.975 1.441 21.453 1 94.38 92 SER B CA 1
ATOM 1723 C C . SER B 1 92 ? -2.23 0.769 20.906 1 94.38 92 SER B C 1
ATOM 1725 O O . SER B 1 92 ? -2.715 -0.21 21.484 1 94.38 92 SER B O 1
ATOM 1727 N N . SER B 1 93 ? -2.727 1.282 19.875 1 95.12 93 SER B N 1
ATOM 1728 C CA . SER B 1 93 ? -3.971 0.761 19.312 1 95.12 93 SER B CA 1
ATOM 1729 C C . SER B 1 93 ? -4.016 0.947 17.797 1 95.12 93 SER B C 1
ATOM 1731 O O . SER B 1 93 ? -3.367 1.845 17.25 1 95.12 93 SER B O 1
ATOM 1733 N N . ASN B 1 94 ? -4.797 0.026 17.188 1 96.56 94 ASN B N 1
ATOM 1734 C CA . ASN B 1 94 ? -5.156 0.258 15.797 1 96.56 94 ASN B CA 1
ATOM 1735 C C . ASN B 1 94 ? -6.07 1.473 15.648 1 96.56 94 ASN B C 1
ATOM 1737 O O . ASN B 1 94 ? -6.945 1.702 16.484 1 96.56 94 ASN B O 1
ATOM 1741 N N . LEU B 1 95 ? -5.879 2.15 14.586 1 97.06 95 LEU B N 1
ATOM 1742 C CA . LEU B 1 95 ? -6.617 3.391 14.375 1 97.06 95 LEU B CA 1
ATOM 1743 C C . LEU B 1 95 ? -7.77 3.178 13.398 1 97.06 95 LEU B C 1
ATOM 1745 O O . LEU B 1 95 ? -7.621 2.459 12.406 1 97.06 95 LEU B O 1
ATOM 1749 N N . SER B 1 96 ? -8.883 3.764 13.656 1 96.69 96 S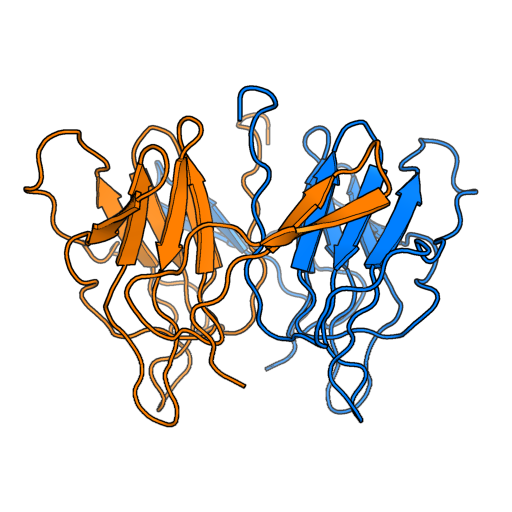ER B N 1
ATOM 1750 C CA . SER B 1 96 ? -10.016 3.76 12.734 1 96.69 96 SER B CA 1
ATOM 1751 C C . SER B 1 96 ? -10.133 5.09 12 1 96.69 96 SER B C 1
ATOM 1753 O O . SER B 1 96 ? -11.023 5.27 11.164 1 96.69 96 SER B O 1
ATOM 1755 N N . THR B 1 97 ? -9.242 5.961 12.25 1 96.69 97 THR B N 1
ATOM 1756 C CA . THR B 1 97 ? -9.359 7.324 11.742 1 96.69 97 THR B CA 1
ATOM 1757 C C . THR B 1 97 ? -8.75 7.441 10.352 1 96.69 97 THR B C 1
ATOM 1759 O O . THR B 1 97 ? -7.879 6.652 9.977 1 96.69 97 THR B O 1
ATOM 1762 N N . ILE B 1 98 ? -9.211 8.414 9.641 1 96.94 98 ILE B N 1
ATOM 1763 C CA . ILE B 1 98 ? -8.68 8.852 8.352 1 96.94 98 ILE B CA 1
ATOM 1764 C C . ILE B 1 98 ? -8.359 10.344 8.406 1 96.94 98 ILE B C 1
ATOM 1766 O O . ILE B 1 98 ? -9.125 11.133 8.953 1 96.94 98 ILE B O 1
ATOM 1770 N N . GLU B 1 99 ? -7.23 10.695 7.941 1 97.31 99 GLU B N 1
ATOM 1771 C CA . GLU B 1 99 ? -6.898 12.109 7.812 1 97.31 99 GLU B CA 1
ATOM 1772 C C . GLU B 1 99 ? -6.391 12.438 6.414 1 97.31 99 GLU B C 1
ATOM 1774 O O . GLU B 1 99 ? -5.895 11.555 5.707 1 97.31 99 GLU B O 1
ATOM 1779 N N . CYS B 1 100 ? -6.551 13.695 6.055 1 96.19 100 CYS B N 1
ATOM 1780 C CA . CYS B 1 100 ? -6.152 14.086 4.711 1 96.19 100 CYS B CA 1
ATOM 1781 C C . CYS B 1 100 ? -5.496 15.461 4.719 1 96.19 100 CYS B C 1
ATOM 1783 O O . CYS B 1 100 ? -5.668 16.234 5.668 1 96.19 100 CYS B O 1
ATOM 1785 N N . ILE B 1 101 ? -4.703 15.719 3.748 1 96.25 101 ILE B N 1
ATOM 1786 C CA . ILE B 1 101 ? -4.082 17.016 3.531 1 96.25 101 ILE B CA 1
ATOM 1787 C C . ILE B 1 101 ? -4.176 17.391 2.055 1 96.25 101 ILE B C 1
ATOM 1789 O O . ILE B 1 101 ? -4.059 16.531 1.18 1 96.25 101 ILE B O 1
ATOM 1793 N N . GLN B 1 102 ? -4.504 18.656 1.813 1 93.62 102 GLN B N 1
ATOM 1794 C CA . GLN B 1 102 ? -4.469 19.156 0.446 1 93.62 102 GLN B CA 1
ATOM 1795 C C . GLN B 1 102 ? -3.031 19.344 -0.037 1 93.62 102 GLN B C 1
ATOM 1797 O O . GLN B 1 102 ? -2.244 20.047 0.585 1 93.62 102 GLN B O 1
ATOM 1802 N N . LEU B 1 103 ? -2.777 18.625 -1.18 1 91.81 103 LEU B N 1
ATOM 1803 C CA . LEU B 1 103 ? -1.448 18.781 -1.761 1 91.81 103 LEU B CA 1
ATOM 1804 C C . LEU B 1 103 ? -1.379 20.031 -2.637 1 91.81 103 LEU B C 1
ATOM 1806 O O . LEU B 1 103 ? -2.168 20.172 -3.572 1 91.81 103 LEU B O 1
ATOM 1810 N N . THR B 1 104 ? -0.848 20.984 -2.148 1 80.81 104 THR B N 1
ATOM 1811 C CA . THR B 1 104 ? -0.706 22.234 -2.898 1 80.81 104 THR B CA 1
ATOM 1812 C C . THR B 1 104 ? 0.764 22.625 -3.025 1 80.81 104 THR B C 1
ATOM 1814 O O . THR B 1 104 ? 1.617 22.078 -2.316 1 80.81 104 THR B O 1
ATOM 1817 N N . GLU B 1 105 ? 0.926 23.328 -4.141 1 71.12 105 GLU B N 1
ATOM 1818 C CA . GLU B 1 105 ? 2.273 23.875 -4.289 1 71.12 105 GLU B CA 1
ATOM 1819 C C . GLU B 1 105 ? 2.635 24.781 -3.121 1 71.12 105 GLU B C 1
ATOM 1821 O O . GLU B 1 105 ? 3.814 25.016 -2.848 1 71.12 105 GLU B O 1
ATOM 1826 N N . LYS B 1 106 ? 1.585 25.266 -2.523 1 64.81 106 LYS B N 1
ATOM 1827 C CA . LYS B 1 106 ? 1.873 26.141 -1.394 1 64.81 106 LYS B CA 1
ATOM 1828 C C . LYS B 1 106 ? 1.936 25.359 -0.088 1 64.81 106 LYS B C 1
ATOM 1830 O O . LYS B 1 106 ? 1.179 24.406 0.106 1 64.81 106 LYS B O 1
ATOM 1835 N N . THR B 1 107 ? 3.062 25.406 0.685 1 58.53 107 THR B N 1
ATOM 1836 C CA . THR B 1 107 ? 3.496 24.656 1.865 1 58.53 107 THR B CA 1
ATOM 1837 C C . THR B 1 107 ? 2.455 24.75 2.977 1 58.53 107 THR B C 1
ATOM 1839 O O . THR B 1 107 ? 2.592 24.109 4.02 1 58.53 107 THR B O 1
ATOM 1842 N N . GLU B 1 108 ? 1.346 25.328 2.766 1 68.56 108 GLU B N 1
ATOM 1843 C CA . GLU B 1 108 ? 0.733 25.672 4.043 1 68.56 108 GLU B CA 1
ATOM 1844 C C . GLU B 1 108 ? -0.452 24.766 4.352 1 68.56 108 GLU B C 1
ATOM 1846 O O . GLU B 1 108 ? -1.273 25.078 5.219 1 68.56 108 GLU B O 1
ATOM 1851 N N . SER B 1 109 ? -0.398 23.562 3.857 1 85.38 109 SER B N 1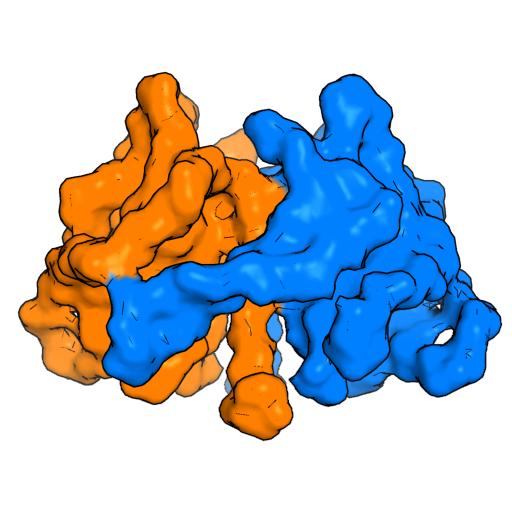
ATOM 1852 C CA . SER B 1 109 ? -1.564 22.75 4.207 1 85.38 109 SER B CA 1
ATOM 1853 C C . SER B 1 109 ? -1.317 21.953 5.477 1 85.38 109 SER B C 1
ATOM 1855 O O . SER B 1 109 ? -0.169 21.688 5.836 1 85.38 109 SER B O 1
ATOM 1857 N N . GLN B 1 110 ? -2.514 21.797 6.277 1 92.5 110 GLN B N 1
ATOM 1858 C CA . GLN B 1 110 ? -2.473 20.969 7.477 1 92.5 110 GLN B CA 1
ATOM 1859 C C . GLN B 1 110 ? -3.338 19.719 7.312 1 92.5 110 GLN B C 1
ATOM 1861 O O . GLN B 1 110 ? -4.352 19.75 6.613 1 92.5 110 GLN B O 1
ATOM 1866 N N . TRP B 1 111 ? -2.885 18.672 7.996 1 96.62 111 TRP B N 1
ATOM 1867 C CA . TRP B 1 111 ? -3.695 17.453 8.031 1 96.62 111 TRP B CA 1
ATOM 1868 C C . TRP B 1 111 ? -4.961 17.672 8.859 1 96.62 111 TRP B C 1
ATOM 1870 O O . TRP B 1 111 ? -4.926 18.312 9.914 1 96.62 111 TRP B O 1
ATOM 1880 N N . LYS B 1 112 ? -5.977 17.156 8.344 1 95.69 112 LYS B N 1
ATOM 1881 C CA . LYS B 1 112 ? -7.262 17.203 9.039 1 95.69 112 LYS B CA 1
ATOM 1882 C C . LYS B 1 112 ? -7.848 15.805 9.219 1 95.69 112 LYS B C 1
ATO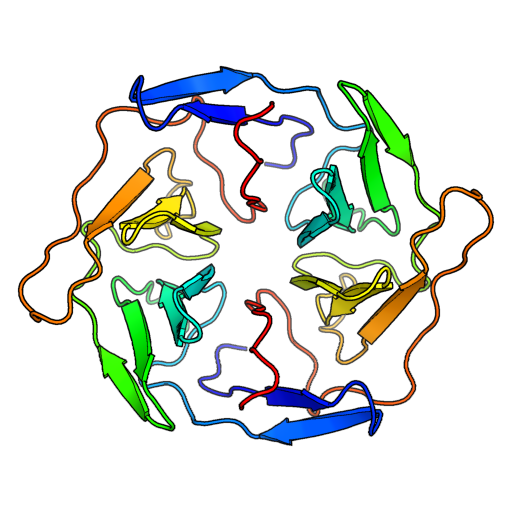M 1884 O O . LYS B 1 112 ? -7.797 14.984 8.305 1 95.69 112 LYS B O 1
ATOM 1889 N N . ILE B 1 113 ? -8.43 15.594 10.391 1 96.75 113 ILE B N 1
ATOM 1890 C CA . ILE B 1 113 ? -9.117 14.336 10.648 1 96.75 113 ILE B CA 1
ATOM 1891 C C . ILE B 1 113 ? -10.516 14.383 10.031 1 96.75 113 ILE B C 1
ATOM 1893 O O . ILE B 1 113 ? -11.266 15.336 10.242 1 96.75 113 ILE B O 1
ATOM 1897 N N . ILE B 1 114 ? -10.766 13.438 9.195 1 95.88 114 ILE B N 1
ATOM 1898 C CA . ILE B 1 114 ? -12.094 13.336 8.602 1 95.88 114 ILE B CA 1
ATOM 1899 C C . ILE B 1 114 ? -13.062 12.719 9.609 1 95.88 114 ILE B C 1
ATOM 1901 O O . ILE B 1 114 ? -12.766 11.68 10.211 1 95.88 114 ILE B O 1
ATOM 1905 N N . ASP B 1 115 ? -14.141 13.352 9.789 1 94.81 115 ASP B N 1
ATOM 1906 C CA . ASP B 1 115 ? -15.125 12.891 10.766 1 94.81 115 ASP B CA 1
ATOM 1907 C C . ASP B 1 115 ? -15.938 11.727 10.211 1 94.81 115 ASP B C 1
ATOM 1909 O O . ASP B 1 115 ? -17.172 11.812 10.109 1 94.81 115 ASP B O 1
ATOM 1913 N N . ALA B 1 116 ? -15.398 10.68 9.844 1 95.62 116 ALA B N 1
ATOM 1914 C CA . ALA B 1 116 ? -15.977 9.438 9.344 1 95.62 116 ALA B CA 1
ATOM 1915 C C . ALA B 1 116 ? -15.07 8.25 9.656 1 95.62 116 ALA B C 1
ATOM 1917 O O . ALA B 1 116 ? -14.469 7.668 8.75 1 95.62 116 ALA B O 1
ATOM 1918 N N . PRO B 1 117 ? -15.023 7.855 10.891 1 95.69 117 PRO B N 1
ATOM 1919 C CA . PRO B 1 117 ? -14.148 6.746 11.273 1 95.69 117 PRO B CA 1
ATOM 1920 C C . PRO B 1 117 ? -14.586 5.414 10.672 1 95.69 117 PRO B C 1
ATOM 1922 O O . PRO B 1 117 ? -15.781 5.195 10.445 1 95.69 117 PRO B O 1
ATOM 1925 N N . MET B 1 118 ? -13.602 4.594 10.336 1 93.94 118 MET B N 1
ATOM 1926 C CA . MET B 1 118 ? -13.906 3.213 9.969 1 93.94 118 MET B CA 1
ATOM 1927 C C . MET B 1 118 ? -14.617 2.488 11.102 1 93.94 118 MET B C 1
ATOM 1929 O O . MET B 1 118 ? -14.555 2.92 12.258 1 93.94 118 MET B O 1
ATOM 1933 N N . SER B 1 119 ? -15.281 1.416 10.797 1 91.62 119 SER B N 1
ATOM 1934 C CA . SER B 1 119 ? -16.031 0.663 11.797 1 91.62 119 SER B CA 1
ATOM 1935 C C . SER B 1 119 ? -15.094 0.06 12.844 1 91.62 119 SER B C 1
ATOM 1937 O O . SER B 1 119 ? -15.477 -0.109 14 1 91.62 119 SER B O 1
ATOM 1939 N N . GLN B 1 120 ? -13.961 -0.262 12.422 1 92.25 120 GLN B N 1
ATOM 1940 C CA . GLN B 1 120 ? -12.93 -0.816 13.289 1 92.25 120 GLN B CA 1
ATOM 1941 C C . GLN B 1 120 ? -11.555 -0.266 12.93 1 92.25 120 GLN B C 1
ATOM 1943 O O . GLN B 1 120 ? -11.281 0.014 11.758 1 92.25 120 GLN B O 1
ATOM 1948 N N . GLY B 1 121 ? -10.742 -0.11 14.023 1 93.62 121 GLY B N 1
ATOM 1949 C CA . GLY B 1 121 ? -9.352 0.219 13.742 1 93.62 121 GLY B CA 1
ATOM 1950 C C . GLY B 1 121 ? -8.633 -0.868 12.969 1 93.62 121 GLY B C 1
ATOM 1951 O O . GLY B 1 121 ? -8.82 -2.057 13.234 1 93.62 121 GLY B O 1
ATOM 1952 N N . ARG B 1 122 ? -7.832 -0.441 12.008 1 92.88 122 ARG B N 1
ATOM 1953 C CA . ARG B 1 122 ? -7.125 -1.406 11.172 1 92.88 122 ARG B CA 1
ATOM 1954 C C . ARG B 1 122 ? -5.688 -0.97 10.922 1 92.88 122 ARG B C 1
ATOM 1956 O O . ARG B 1 122 ? -5.418 0.215 10.711 1 92.88 122 ARG B O 1
ATOM 1963 N N . SER B 1 123 ? -4.84 -1.918 11.016 1 93.19 123 SER B N 1
ATOM 1964 C CA . SER B 1 123 ? -3.449 -1.772 10.602 1 93.19 123 SER B CA 1
ATOM 1965 C C . SER B 1 123 ? -3.059 -2.846 9.594 1 93.19 123 SER B C 1
ATOM 1967 O O . SER B 1 123 ? -3.713 -3.887 9.5 1 93.19 123 SER B O 1
ATOM 1969 N N . TYR B 1 124 ? -2.02 -2.551 8.812 1 90.12 124 TYR B N 1
ATOM 1970 C CA . TYR B 1 124 ? -1.538 -3.484 7.801 1 90.12 124 TYR B CA 1
ATOM 1971 C C . TYR B 1 124 ? -2.6 -3.727 6.73 1 90.12 124 TYR B C 1
ATOM 1973 O O . TYR B 1 124 ? -2.664 -4.809 6.148 1 90.12 124 TYR B O 1
ATOM 1981 N N . ALA B 1 125 ? -3.479 -2.729 6.602 1 88.25 125 ALA B N 1
ATOM 1982 C CA . ALA B 1 125 ? -4.523 -2.854 5.59 1 88.25 125 ALA B CA 1
ATOM 1983 C C . ALA B 1 125 ? -4.031 -2.359 4.23 1 88.25 125 ALA B C 1
ATOM 1985 O O . ALA B 1 125 ? -3.273 -1.391 4.152 1 88.25 125 ALA B O 1
ATOM 1986 N N . GLY B 1 126 ? -4.418 -3.059 3.182 1 87.5 126 GLY B N 1
ATOM 1987 C CA . GLY B 1 126 ? -4.23 -2.523 1.843 1 87.5 126 GLY B CA 1
ATOM 1988 C C . GLY B 1 126 ? -5.258 -1.476 1.467 1 87.5 126 GLY B C 1
ATOM 1989 O O . GLY B 1 126 ? -6.371 -1.469 2.002 1 87.5 126 GLY B O 1
ATOM 1990 N N . ILE B 1 127 ? -4.828 -0.617 0.542 1 89.56 127 ILE B N 1
ATOM 1991 C CA . ILE B 1 127 ? -5.75 0.396 0.04 1 89.56 127 ILE B CA 1
ATOM 1992 C C . ILE B 1 127 ? -5.664 0.465 -1.482 1 89.56 127 ILE B C 1
ATOM 1994 O O . ILE B 1 127 ? -4.594 0.26 -2.059 1 89.56 127 ILE B O 1
ATOM 1998 N N . ALA B 1 128 ? -6.816 0.68 -2.066 1 87.06 128 ALA B N 1
ATOM 1999 C CA . ALA B 1 128 ? -6.891 0.888 -3.512 1 87.06 128 ALA B CA 1
ATOM 2000 C C . ALA B 1 128 ? -7.91 1.966 -3.859 1 87.06 128 ALA B C 1
ATOM 2002 O O . ALA B 1 128 ? -8.906 2.143 -3.148 1 87.06 128 ALA B O 1
ATOM 2003 N N . LEU B 1 129 ? -7.582 2.721 -4.902 1 83.38 129 LEU B N 1
ATOM 2004 C CA . LEU B 1 129 ? -8.547 3.678 -5.43 1 83.38 129 LEU B CA 1
ATOM 2005 C C . LEU B 1 129 ? -9.469 3.018 -6.453 1 83.38 129 LEU B C 1
ATOM 2007 O O . LEU B 1 129 ? -9 2.285 -7.328 1 83.38 129 LEU B O 1
ATOM 2011 N N . ILE B 1 130 ? -10.727 3.168 -6.262 1 81.19 130 ILE B N 1
ATOM 2012 C CA . ILE B 1 130 ? -11.688 2.553 -7.176 1 81.19 130 ILE B CA 1
ATOM 2013 C C . ILE B 1 130 ? -12.281 3.617 -8.094 1 81.19 130 ILE B C 1
ATOM 2015 O O . ILE B 1 130 ? -12.531 4.746 -7.664 1 81.19 130 ILE B O 1
ATOM 2019 N N . PRO B 1 131 ? -12.305 3.291 -9.344 1 71.5 131 PRO B N 1
ATOM 2020 C CA . PRO B 1 131 ? -12.914 4.234 -10.281 1 71.5 131 PRO B CA 1
ATOM 2021 C C . PRO B 1 131 ? -14.383 4.523 -9.961 1 71.5 131 PRO B C 1
ATOM 2023 O O . PRO B 1 131 ? -15.039 3.725 -9.289 1 71.5 131 PRO B O 1
ATOM 2026 N N . LYS B 1 132 ? -14.789 5.781 -10.258 1 65.75 132 LYS B N 1
ATOM 2027 C CA . LYS B 1 132 ? -16.125 6.293 -9.992 1 65.75 132 LYS B CA 1
ATOM 2028 C C . LYS B 1 132 ? -17.203 5.32 -10.484 1 65.75 132 LYS B C 1
ATOM 2030 O O . LYS B 1 132 ? -18.281 5.242 -9.906 1 65.75 132 LYS B O 1
ATOM 2035 N N . GLU B 1 133 ? -16.938 4.656 -11.43 1 60.09 133 GLU B N 1
ATOM 2036 C CA . GLU B 1 133 ? -18.016 3.805 -11.938 1 60.09 133 GLU B CA 1
ATOM 2037 C C . GLU B 1 133 ? -18.359 2.689 -10.953 1 60.09 133 GLU B C 1
ATOM 2039 O O . GLU B 1 133 ? -19.312 1.936 -11.164 1 60.09 133 GLU B O 1
ATOM 2044 N N . PHE B 1 134 ? -17.781 2.715 -10.023 1 49.59 134 PHE B N 1
ATOM 2045 C CA . PHE B 1 134 ? -18.172 1.729 -9.023 1 49.59 134 PHE B CA 1
ATOM 2046 C C . PHE B 1 134 ? -19.219 2.295 -8.078 1 49.59 134 PHE B C 1
ATOM 2048 O O . PHE B 1 134 ? -19.219 3.492 -7.781 1 49.59 134 PHE B O 1
#

Nearest PDB structures (foldseek):
  8pjz-assembly2_B  TM=9.309E-01  e=1.214E-10  synthetic construct
  7on7-assembly2_B  TM=9.319E-01  e=1.663E-10  synthetic construct
  7on7-assembly1_A  TM=9.309E-01  e=3.844E-10  synthetic construct
  6v7o-assembly1_A  TM=9.202E-01  e=2.161E-10  Homo sapiens
  7ona-assembly1_A  TM=9.152E-01  e=2.528E-10  synthetic construct

Secondary structure (DSSP, 8-state):
--B---EEEETTTTEEEE-PPPSS-BBS-EEEEETTEEEEE--EETTEEP--EEEEETTEEEEEPPPSS--BS-EEEEETTEEEEE--B-SSSB---EEEEE--SSTT---EEES---SS--SS-------TT-/--B---EEEETTTTEEEE-PPPSS-BBS-EEEEETTEEEEE--EETTEEP--EEEEETTEEEEEPPPSS--BS-EEEEETTEEEEE--B-SSSB---EEEEE--SSTT---EEES---SS--SS-------TT-

Solvent-accessible surface area (backbone atoms only — not comparable to full-atom values): 13937 Å² total; per-residue (Å²): 130,56,42,32,76,36,74,43,74,38,78,89,74,49,38,66,41,82,44,61,59,47,91,57,55,34,30,20,26,10,29,26,49,50,96,82,21,47,35,42,35,32,2,18,46,83,90,47,57,28,33,45,27,33,36,36,58,88,79,38,62,40,79,47,59,51,43,86,59,43,20,23,30,22,23,35,47,50,57,96,53,30,39,35,44,40,32,1,24,61,88,83,49,56,26,28,47,34,32,35,29,61,65,52,95,58,85,78,43,59,49,40,74,49,90,44,57,47,95,56,51,37,50,36,51,57,56,68,80,74,56,78,90,101,130,55,42,33,76,36,74,43,74,37,80,90,75,49,40,67,42,83,45,62,58,48,89,57,54,33,29,21,27,10,29,26,50,50,96,84,22,48,34,43,36,32,2,18,46,84,89,48,58,27,32,46,26,34,35,37,59,89,80,40,63,40,80,48,57,52,43,85,60,44,19,23,29,22,21,35,48,50,57,97,52,31,39,36,44,40,32,2,25,62,88,82,48,56,26,29,46,32,30,35,28,59,64,53,95,57,83,78,42,60,47,41,76,50,94,44,56,47,97,56,50,38,50,36,49,56,56,66,82,73,57,79,90,103

Organism: NCBI:txid1561998

InterPro domains:
  IPR006652 Kelch repeat type 1 [PF01344] (26-67)
  IPR006652 Kelch repeat type 1 [PF01344] (70-106)
  IPR006652 Kelch repeat type 1 [SM00612] (1-36)
  IPR006652 Kelch repeat type 1 [SM00612] (37-81)
  IPR006652 Kelch repeat type 1 [SM00612] (82-132)
  IPR015915 Kelch-type beta-propeller [G3DSA:2.120.10.80] (2-134)
  IPR015915 Kelch-type beta-propeller [SSF117281] (6-130)